Protein AF-A0A317WHW0-F1 (afdb_monomer_lite)

Foldseek 3Di:
DDDDADPFQKFKKFWPWKDFPPDDTDQQWRWIWIDFPFWIWIFTQGNPPRATPKTFTAGWDADPVANQKIWGAGPDIQVFPRVDIFIWGWDADPVRWIKTWDWDFPVVDPPRDITIMIIIMDTDHQDAAVPGPWFKWFKKWFDDDDDDEFDKDWDWIKIWIDTHQKIKIKIWTWIWGHYHVHPDIDTPDIDHMWMWIWGQDPVGIDTPGTHDDDDDADPVQDDDDPDDAQDWDAGPNTIIGTPGIDTRPDPDDDVVVVVVVVVVVVVVPPPDDDDDDDDDDDDDDDDDDDDDDDDDDDDDDDDDDDDDDDDDDDDDDDDDD

Sequence (321 aa):
MASENHPSQCRLSTRISLRWVPEPAFENTDTIVMSVAGWYVDLRVDKESGGIDWAIAGRRVVDDKDSSRVAFTHELDCRNSFDAVDCGTFSSLPNGDDLEEGEMPRADLPGCPVAQYEEVWRELKFRDGPEGHKGVSWVLESKEQPLDEGEEVEVERTFIGRIWGTYLALRQLQVHSRPKGSATTIVKEGKDVSARREEWNASGWRVKHSLGADALPSMNDIEDGSWKLGQTVTVAEKEYTVRAFESLRYVTSSIYRLFYMLTARCSERSGIWPCQRSCPQWPGWPPSWGAPRSKGGRSSGQPTRASRGSRWGLRSGNLPA

InterPro domains:
  IPR031818 Protein Hri1 [PF16815] (12-242)
  IPR038744 Hri1, N-terminal [cd11692] (12-124)
  IPR043047 Hri1, N-terminal domain superfamily [G3DSA:2.40.128.320] (9-133)

Radius of gyration: 28.45 Å; chains: 1; bounding box: 66×71×84 Å

Structure (mmCIF, N/CA/C/O backbone):
data_AF-A0A317WHW0-F1
#
_entry.id   AF-A0A317WHW0-F1
#
loop_
_atom_site.group_PDB
_atom_site.id
_atom_site.type_symbol
_atom_site.label_atom_id
_atom_site.label_alt_id
_atom_site.label_comp_id
_atom_site.label_asym_id
_atom_site.label_entity_id
_atom_site.label_seq_id
_atom_site.pdbx_PDB_ins_code
_atom_site.Cartn_x
_atom_site.Cartn_y
_atom_site.Cartn_z
_atom_site.occupancy
_atom_site.B_iso_or_equiv
_atom_site.auth_seq_id
_atom_site.auth_comp_id
_atom_site.auth_asym_id
_atom_site.auth_atom_id
_atom_site.pdbx_PDB_model_num
ATOM 1 N N . MET A 1 1 ? 3.568 -5.408 -31.813 1.00 32.31 1 MET A N 1
ATOM 2 C CA . MET A 1 1 ? 3.572 -4.101 -31.127 1.00 32.31 1 MET A CA 1
ATOM 3 C C . MET A 1 1 ? 2.746 -4.262 -29.871 1.00 32.31 1 MET A C 1
ATOM 5 O O . MET A 1 1 ? 1.633 -4.763 -29.970 1.00 32.31 1 MET A O 1
ATOM 9 N N . ALA A 1 2 ? 3.338 -4.023 -28.705 1.00 36.38 2 ALA A N 1
ATOM 10 C CA . ALA A 1 2 ? 2.709 -4.334 -27.429 1.00 36.38 2 ALA A CA 1
ATOM 11 C C . ALA A 1 2 ? 1.762 -3.188 -27.041 1.00 36.38 2 ALA A C 1
ATOM 13 O O . ALA A 1 2 ? 2.193 -2.044 -27.039 1.00 36.38 2 ALA A O 1
ATOM 14 N N . SER A 1 3 ? 0.494 -3.480 -26.742 1.00 48.59 3 SER A N 1
ATOM 15 C CA . SER A 1 3 ? -0.474 -2.460 -26.321 1.00 48.59 3 SER A CA 1
ATOM 16 C C . SER A 1 3 ? -0.108 -1.907 -24.940 1.00 48.59 3 SER A C 1
ATOM 18 O O . SER A 1 3 ? 0.190 -2.683 -24.025 1.00 48.59 3 SER A O 1
ATOM 20 N N . GLU A 1 4 ? -0.074 -0.584 -24.820 1.00 67.81 4 GLU A N 1
ATOM 21 C CA . GLU A 1 4 ? 0.072 0.164 -23.565 1.00 67.81 4 GLU A CA 1
ATOM 22 C C . GLU A 1 4 ? -1.198 0.043 -22.704 1.00 67.81 4 GLU A C 1
ATOM 24 O O . GLU A 1 4 ? -2.246 -0.389 -23.198 1.00 67.81 4 GLU A O 1
ATOM 29 N N . ASN A 1 5 ? -1.105 0.394 -21.416 1.00 72.19 5 ASN A N 1
ATOM 30 C CA . ASN A 1 5 ? -2.282 0.500 -20.552 1.00 72.19 5 ASN A CA 1
ATOM 31 C C . ASN A 1 5 ? -3.241 1.570 -21.117 1.00 72.19 5 ASN A C 1
ATOM 33 O O . ASN A 1 5 ? -2.817 2.561 -21.712 1.00 72.19 5 ASN A O 1
ATOM 37 N N . HIS A 1 6 ? -4.552 1.374 -20.955 1.00 65.50 6 HIS A N 1
ATOM 38 C CA . HIS A 1 6 ? -5.529 2.402 -21.329 1.00 65.50 6 HIS A CA 1
ATOM 39 C C . HIS A 1 6 ? -5.348 3.662 -20.463 1.00 65.50 6 HIS A C 1
ATOM 41 O O . HIS A 1 6 ? -4.974 3.519 -19.299 1.00 65.50 6 HIS A O 1
ATOM 47 N N . PRO A 1 7 ? -5.667 4.875 -20.969 1.00 74.25 7 PRO A N 1
ATOM 48 C CA . PRO A 1 7 ? -5.714 6.074 -20.134 1.00 74.25 7 PRO A CA 1
ATOM 49 C C . PRO A 1 7 ? -6.585 5.822 -18.900 1.00 74.25 7 PRO A C 1
ATOM 51 O O . PRO A 1 7 ? -7.772 5.519 -19.029 1.00 74.25 7 PRO A O 1
ATOM 54 N N . SER A 1 8 ? -5.972 5.893 -17.723 1.00 82.50 8 SER A N 1
ATOM 55 C CA . SER A 1 8 ? -6.541 5.413 -16.466 1.00 82.50 8 SER A CA 1
ATOM 56 C C . SER A 1 8 ? -5.998 6.240 -15.302 1.00 82.50 8 SER A C 1
ATOM 58 O O . SER A 1 8 ? -4.879 6.751 -15.356 1.00 82.50 8 SER A O 1
ATOM 60 N N . GLN A 1 9 ? -6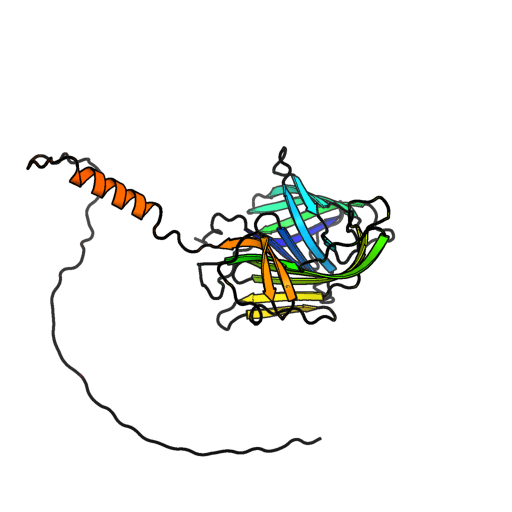.792 6.378 -14.242 1.00 89.00 9 GLN A N 1
ATOM 61 C CA . GLN A 1 9 ? -6.348 6.887 -12.941 1.00 89.00 9 GLN A CA 1
ATOM 62 C C . GLN A 1 9 ? -5.733 5.777 -12.076 1.00 89.00 9 GLN A C 1
ATOM 64 O O . GLN A 1 9 ? -5.441 5.998 -10.896 1.00 89.00 9 GLN A O 1
ATOM 69 N N . CYS A 1 10 ? -5.581 4.579 -12.642 1.00 94.31 10 CYS A N 1
ATOM 70 C CA . CYS A 1 10 ? -4.938 3.444 -12.014 1.00 94.31 10 CYS A CA 1
ATOM 71 C C . CYS A 1 10 ? -3.452 3.409 -12.371 1.00 94.31 10 CYS A C 1
ATOM 73 O O . CYS A 1 10 ? -3.068 3.678 -13.507 1.00 94.31 10 CYS A O 1
ATOM 75 N N . ARG A 1 11 ? -2.622 3.005 -11.413 1.00 94.62 11 ARG A N 1
ATOM 76 C CA . ARG A 1 11 ? -1.221 2.639 -11.633 1.00 94.62 11 ARG A CA 1
ATOM 77 C C . ARG A 1 11 ? -0.946 1.329 -10.922 1.00 94.62 11 ARG A C 1
ATOM 79 O O . ARG A 1 11 ? -1.396 1.139 -9.795 1.00 94.62 11 ARG A O 1
ATOM 86 N N . LEU A 1 12 ? -0.224 0.434 -11.578 1.00 97.12 12 LEU A N 1
ATOM 87 C CA . LEU A 1 12 ? 0.246 -0.812 -10.992 1.00 97.12 12 LEU A CA 1
ATOM 88 C C . LEU A 1 12 ? 1.742 -0.876 -11.240 1.00 97.12 12 LEU A C 1
ATOM 90 O O . LEU A 1 12 ? 2.139 -0.874 -12.397 1.00 97.12 12 LEU A O 1
ATOM 94 N N . SER A 1 13 ? 2.555 -0.940 -10.195 1.00 97.69 13 SER A N 1
ATOM 95 C CA . SER A 1 13 ? 4.008 -0.850 -10.329 1.00 97.69 13 SER A CA 1
ATOM 96 C C . SER A 1 13 ? 4.718 -1.923 -9.517 1.00 97.69 13 SER A C 1
ATOM 98 O O . SER A 1 13 ? 4.203 -2.413 -8.512 1.00 97.69 13 SER A O 1
ATOM 100 N N . THR A 1 14 ? 5.916 -2.285 -9.966 1.00 98.56 14 THR A N 1
ATOM 101 C CA . THR A 1 14 ? 6.895 -3.063 -9.196 1.00 98.56 14 THR A CA 1
ATOM 102 C C . THR A 1 14 ? 8.151 -2.233 -9.031 1.00 98.56 14 THR A C 1
ATOM 104 O O . THR A 1 14 ? 8.544 -1.514 -9.955 1.00 98.56 14 THR A O 1
ATOM 107 N N . ARG A 1 15 ? 8.813 -2.373 -7.887 1.00 98.50 15 ARG A N 1
ATOM 108 C CA . ARG A 1 15 ? 10.148 -1.814 -7.707 1.00 98.50 15 ARG A CA 1
ATOM 109 C C . ARG A 1 15 ? 11.165 -2.681 -8.453 1.00 98.50 15 ARG A C 1
ATOM 111 O O . ARG A 1 15 ? 11.058 -3.911 -8.466 1.00 98.50 15 ARG A O 1
ATOM 118 N N . ILE A 1 16 ? 12.065 -2.025 -9.173 1.00 98.56 16 ILE A N 1
ATOM 119 C CA . ILE A 1 16 ? 13.177 -2.620 -9.921 1.00 98.56 16 ILE A CA 1
ATOM 120 C C . ILE A 1 16 ? 14.449 -2.578 -9.087 1.00 98.56 16 ILE A C 1
ATOM 122 O O . ILE A 1 16 ? 15.230 -3.529 -9.135 1.00 98.56 16 ILE A O 1
ATOM 126 N N . SER A 1 17 ? 14.653 -1.490 -8.347 1.00 98.31 17 SER A N 1
ATOM 127 C CA . SER A 1 17 ? 15.739 -1.360 -7.385 1.00 98.31 17 SER A CA 1
ATOM 128 C C . SER A 1 17 ? 15.456 -0.283 -6.350 1.00 98.31 17 SER A C 1
ATOM 130 O O . SER A 1 17 ? 14.823 0.718 -6.670 1.00 98.31 17 SER A O 1
ATOM 132 N N . LEU A 1 18 ? 16.015 -0.468 -5.160 1.00 97.81 18 LEU A N 1
ATOM 133 C CA . LEU A 1 18 ? 16.238 0.545 -4.138 1.00 97.81 18 LEU A CA 1
ATOM 134 C C . LEU A 1 18 ? 17.743 0.774 -3.997 1.00 97.81 18 LEU A C 1
ATOM 136 O O . LEU A 1 18 ? 18.547 -0.158 -4.083 1.00 97.81 18 LEU A O 1
ATOM 140 N N . ARG A 1 19 ? 18.125 2.014 -3.734 1.00 97.69 19 ARG A N 1
ATOM 141 C CA . ARG A 1 19 ? 19.488 2.395 -3.401 1.00 97.69 19 ARG A CA 1
ATOM 142 C C . ARG A 1 19 ? 19.473 3.387 -2.252 1.00 97.69 19 ARG A C 1
ATOM 144 O O . ARG A 1 19 ? 18.824 4.419 -2.351 1.00 97.69 19 ARG A O 1
ATOM 151 N N . TRP A 1 20 ? 20.255 3.118 -1.214 1.00 96.94 20 TRP A N 1
ATOM 152 C CA . TRP A 1 20 ? 20.607 4.118 -0.208 1.00 96.94 20 TRP A CA 1
ATOM 153 C C . TRP A 1 20 ? 21.876 4.834 -0.660 1.00 96.94 20 TRP A C 1
ATOM 155 O O . TRP A 1 20 ? 22.922 4.203 -0.777 1.00 96.94 20 TRP A O 1
ATOM 165 N N . VAL A 1 21 ? 21.823 6.128 -0.965 1.00 95.38 21 VAL A N 1
ATOM 166 C CA . VAL A 1 21 ? 22.980 6.829 -1.549 1.00 95.38 21 VAL A CA 1
ATOM 167 C C . VAL A 1 21 ? 24.120 6.923 -0.516 1.00 95.38 21 VAL A C 1
ATOM 169 O O . VAL A 1 21 ? 23.868 7.333 0.618 1.00 95.38 21 VAL A O 1
ATOM 172 N N . PRO A 1 22 ? 25.384 6.578 -0.863 1.00 95.75 22 PRO A N 1
ATOM 173 C CA . PRO A 1 22 ? 25.919 6.230 -2.189 1.00 95.75 22 PRO A CA 1
ATOM 174 C C . PRO A 1 22 ? 26.055 4.722 -2.483 1.00 95.75 22 PRO A C 1
ATOM 176 O O . PRO A 1 22 ? 26.681 4.365 -3.487 1.00 95.75 22 PRO A O 1
ATOM 179 N N . GLU A 1 23 ? 25.522 3.846 -1.632 1.00 96.56 23 GLU A N 1
ATOM 180 C CA . GLU A 1 23 ? 25.651 2.383 -1.718 1.00 96.56 23 GLU A CA 1
ATOM 181 C C . GLU A 1 23 ? 25.141 1.822 -3.059 1.00 96.56 23 GLU A C 1
ATOM 183 O O . GLU A 1 23 ? 24.405 2.501 -3.773 1.00 96.56 23 GLU A O 1
ATOM 188 N N . PRO A 1 24 ? 25.542 0.605 -3.470 1.00 97.88 24 PRO A N 1
ATOM 189 C CA . PRO A 1 24 ? 25.006 -0.020 -4.677 1.00 97.88 24 PRO A CA 1
ATOM 190 C C . PRO A 1 24 ? 23.493 -0.262 -4.597 1.00 97.88 24 PRO A C 1
ATOM 192 O O . PRO A 1 24 ? 22.960 -0.581 -3.538 1.00 97.88 24 PRO A O 1
ATOM 195 N N . ALA A 1 25 ? 22.812 -0.162 -5.739 1.00 98.00 25 ALA A N 1
ATOM 196 C CA . ALA A 1 25 ? 21.392 -0.485 -5.837 1.00 98.00 25 ALA A CA 1
ATOM 197 C C . ALA A 1 25 ? 21.149 -1.998 -5.688 1.00 98.00 25 ALA A C 1
ATOM 199 O O . ALA A 1 25 ? 21.944 -2.816 -6.163 1.00 98.00 25 ALA A O 1
ATOM 200 N N . PHE A 1 26 ? 20.032 -2.372 -5.071 1.00 97.94 26 PHE A N 1
ATOM 201 C CA . PHE A 1 26 ? 19.619 -3.757 -4.845 1.00 97.94 26 PHE A CA 1
ATOM 202 C C . PHE A 1 26 ? 18.094 -3.905 -4.951 1.00 97.94 26 PHE A C 1
ATOM 204 O O . PHE A 1 26 ? 17.363 -2.922 -4.948 1.00 97.94 26 PHE A O 1
ATOM 211 N N . GLU A 1 27 ? 17.593 -5.139 -5.059 1.00 98.06 27 GLU A N 1
ATOM 212 C CA . GLU A 1 27 ? 16.149 -5.417 -5.018 1.00 98.06 27 GLU A CA 1
ATOM 213 C C . GLU A 1 27 ? 15.863 -6.758 -4.342 1.00 98.06 27 GLU A C 1
ATOM 215 O O . GLU A 1 27 ? 15.744 -7.809 -4.989 1.00 98.06 27 GLU A O 1
ATOM 220 N N . ASN A 1 28 ? 15.747 -6.723 -3.020 1.00 97.75 28 ASN A N 1
ATOM 221 C CA . ASN A 1 28 ? 15.480 -7.895 -2.194 1.00 97.75 28 ASN A CA 1
ATOM 222 C C . ASN A 1 28 ? 13.986 -8.229 -2.079 1.00 97.75 28 ASN A C 1
ATOM 224 O O . ASN A 1 28 ? 13.663 -9.244 -1.479 1.00 97.75 28 ASN A O 1
ATOM 228 N N . THR A 1 29 ? 13.073 -7.458 -2.679 1.00 98.62 29 THR A N 1
ATOM 229 C CA . THR A 1 29 ? 11.625 -7.638 -2.474 1.00 98.62 29 THR A CA 1
ATOM 230 C C . THR A 1 29 ? 10.859 -8.010 -3.749 1.00 98.62 29 THR A C 1
ATOM 232 O O . THR A 1 29 ? 11.227 -7.631 -4.864 1.00 98.62 29 THR A O 1
ATOM 235 N N . ASP A 1 30 ? 9.775 -8.778 -3.609 1.00 98.50 30 ASP A N 1
ATOM 236 C CA . ASP A 1 30 ? 8.671 -8.859 -4.578 1.00 98.50 30 ASP A CA 1
ATOM 237 C C . ASP A 1 30 ? 7.656 -7.767 -4.232 1.00 98.50 30 ASP A C 1
ATOM 239 O O . ASP A 1 30 ? 6.638 -8.018 -3.584 1.00 98.50 30 ASP A O 1
ATOM 243 N N . THR A 1 31 ? 7.990 -6.540 -4.629 1.00 98.62 31 THR A N 1
ATOM 244 C CA . THR A 1 31 ? 7.160 -5.359 -4.392 1.00 98.62 31 THR A CA 1
ATOM 245 C C . THR A 1 31 ? 6.028 -5.260 -5.407 1.00 98.62 31 THR A C 1
ATOM 247 O O . THR A 1 31 ? 6.234 -5.402 -6.614 1.00 98.62 31 THR A O 1
ATOM 250 N N . ILE A 1 32 ? 4.826 -4.952 -4.925 1.00 98.50 32 ILE A N 1
ATOM 251 C CA . ILE A 1 32 ? 3.728 -4.486 -5.763 1.00 98.50 32 ILE A CA 1
ATOM 252 C C . ILE A 1 32 ? 3.034 -3.292 -5.122 1.00 98.50 32 ILE A C 1
ATOM 254 O O . ILE A 1 32 ? 2.611 -3.346 -3.971 1.00 98.50 32 ILE A O 1
ATOM 258 N N . VAL A 1 33 ? 2.868 -2.237 -5.912 1.00 98.00 33 VAL A N 1
ATOM 259 C CA . VAL A 1 33 ? 2.123 -1.043 -5.521 1.00 98.00 33 VAL A CA 1
ATOM 260 C C . VAL A 1 33 ? 0.977 -0.862 -6.490 1.00 98.00 33 VAL A C 1
ATOM 262 O O . VAL A 1 33 ? 1.173 -0.851 -7.706 1.00 98.00 33 VAL A O 1
ATOM 265 N N . MET A 1 34 ? -0.230 -0.719 -5.960 1.00 97.62 34 MET A N 1
ATOM 266 C CA . MET A 1 34 ? -1.397 -0.343 -6.744 1.00 97.62 34 MET A CA 1
ATOM 267 C C . MET A 1 34 ? -1.924 0.997 -6.274 1.00 97.62 34 MET A C 1
ATOM 269 O O . MET A 1 34 ? -2.064 1.222 -5.079 1.00 97.62 34 MET A O 1
ATOM 273 N N . SER A 1 35 ? -2.232 1.882 -7.213 1.00 96.81 35 SER A N 1
ATOM 274 C CA . SER A 1 35 ? -2.911 3.145 -6.952 1.00 96.81 35 SER A CA 1
ATOM 275 C C . SER A 1 35 ? -4.172 3.242 -7.796 1.00 96.81 35 SER A C 1
ATOM 277 O O . SER A 1 35 ? -4.130 2.929 -8.982 1.00 96.81 35 SER A O 1
ATOM 279 N N . VAL A 1 36 ? -5.275 3.706 -7.215 1.00 96.75 36 VAL A N 1
ATOM 280 C CA . VAL A 1 36 ? -6.536 3.987 -7.915 1.00 96.75 36 VAL A CA 1
ATOM 281 C C . VAL A 1 36 ? -7.057 5.329 -7.419 1.00 96.75 36 VAL A C 1
ATOM 283 O O . VAL A 1 3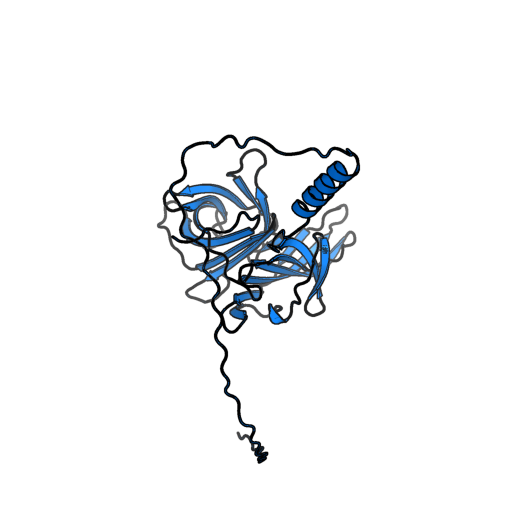6 ? -7.315 5.485 -6.228 1.00 96.75 36 VAL A O 1
ATOM 286 N N . ALA A 1 37 ? -7.202 6.305 -8.319 1.00 93.69 37 ALA A N 1
ATOM 287 C CA . ALA A 1 37 ? -7.835 7.602 -8.043 1.00 93.69 37 ALA A CA 1
ATOM 288 C C . ALA A 1 37 ? -7.390 8.275 -6.717 1.00 93.69 37 ALA A C 1
ATOM 290 O O . ALA A 1 37 ? -8.215 8.756 -5.942 1.00 93.69 37 ALA A O 1
ATOM 291 N N . GLY A 1 38 ? -6.077 8.303 -6.454 1.00 94.44 38 GLY A N 1
ATOM 292 C CA . GLY A 1 38 ? -5.491 8.972 -5.282 1.00 94.44 38 GLY A CA 1
ATOM 293 C C . GLY A 1 38 ? -5.409 8.129 -4.005 1.00 94.44 38 GLY A C 1
ATOM 294 O O . GLY A 1 38 ? -4.984 8.649 -2.979 1.00 94.44 38 GLY A O 1
ATOM 295 N N . TRP A 1 39 ? -5.767 6.847 -4.053 1.00 97.94 39 TRP A N 1
ATOM 296 C CA . TRP A 1 39 ? -5.527 5.874 -2.981 1.00 97.94 39 TRP A CA 1
ATOM 297 C C . TRP A 1 39 ? -4.523 4.829 -3.431 1.00 97.94 39 TRP A C 1
ATOM 299 O O . TRP A 1 39 ? -4.499 4.507 -4.619 1.00 97.94 39 TRP A O 1
ATOM 309 N N . TYR A 1 40 ? -3.727 4.290 -2.512 1.00 98.12 40 TYR A N 1
ATOM 310 C CA . TYR A 1 40 ? -2.746 3.258 -2.817 1.00 98.12 40 TYR A CA 1
ATOM 311 C C . TYR A 1 40 ? -2.690 2.147 -1.766 1.00 98.12 40 TYR A C 1
ATOM 313 O O . TYR A 1 40 ? -3.082 2.331 -0.613 1.00 98.12 40 TYR A O 1
ATOM 321 N N . VAL A 1 41 ? -2.198 0.990 -2.205 1.00 98.62 41 VAL A N 1
ATOM 322 C CA . VAL A 1 41 ? -1.859 -0.168 -1.375 1.00 98.62 41 VAL A CA 1
ATOM 323 C C . VAL A 1 41 ? -0.506 -0.698 -1.868 1.00 98.62 41 VAL A C 1
ATOM 325 O O . VAL A 1 41 ? -0.376 -1.041 -3.047 1.00 98.62 41 VAL A O 1
ATOM 328 N N . ASP A 1 42 ? 0.491 -0.721 -0.987 1.00 98.44 42 ASP A N 1
ATOM 329 C CA . ASP A 1 42 ? 1.879 -1.144 -1.216 1.00 98.44 42 ASP A CA 1
ATOM 330 C C . ASP A 1 42 ? 2.179 -2.382 -0.359 1.00 98.44 42 ASP A C 1
ATOM 332 O O . ASP A 1 42 ? 2.011 -2.367 0.862 1.00 98.44 42 ASP A O 1
ATOM 336 N N . LEU A 1 43 ? 2.607 -3.467 -1.006 1.00 98.81 43 LEU A N 1
ATOM 337 C CA . LEU A 1 43 ? 3.139 -4.646 -0.334 1.00 98.81 43 LEU A CA 1
ATOM 338 C C . LEU A 1 43 ? 4.518 -4.988 -0.890 1.00 98.81 43 LEU A C 1
ATOM 340 O O . LEU A 1 43 ? 4.664 -5.297 -2.077 1.00 98.81 43 LEU A O 1
ATOM 344 N N . ARG A 1 44 ? 5.489 -5.077 0.015 1.00 98.50 44 ARG A N 1
ATOM 345 C CA . ARG A 1 44 ? 6.861 -5.506 -0.237 1.00 98.50 44 ARG A CA 1
ATOM 346 C C . ARG A 1 44 ? 7.125 -6.782 0.549 1.00 98.50 44 ARG A C 1
ATOM 348 O O . ARG A 1 44 ? 7.173 -6.775 1.778 1.00 98.50 44 ARG A O 1
ATOM 355 N N . VAL A 1 45 ? 7.253 -7.898 -0.166 1.00 98.62 45 VAL A N 1
ATOM 356 C CA . VAL A 1 45 ? 7.582 -9.202 0.429 1.00 98.62 45 VAL A CA 1
ATOM 357 C C . VAL A 1 45 ? 9.063 -9.466 0.225 1.00 98.62 45 VAL A C 1
ATOM 359 O O . VAL A 1 45 ? 9.523 -9.463 -0.917 1.00 98.62 45 VAL A O 1
ATOM 362 N N . ASP A 1 46 ? 9.808 -9.697 1.298 1.00 98.19 46 ASP A N 1
ATOM 363 C CA . ASP A 1 46 ? 11.222 -10.050 1.214 1.00 98.19 46 ASP A CA 1
ATOM 364 C C . ASP A 1 46 ? 11.393 -11.406 0.506 1.00 98.19 46 ASP A C 1
ATOM 366 O O . ASP A 1 46 ? 10.728 -12.393 0.827 1.00 98.19 46 ASP A O 1
ATOM 370 N N . LYS A 1 47 ? 12.264 -11.456 -0.505 1.00 98.00 47 LYS A N 1
ATOM 371 C CA . LYS A 1 47 ? 12.431 -12.628 -1.380 1.00 98.00 47 LYS A CA 1
ATOM 372 C C . LYS A 1 47 ? 13.125 -13.795 -0.690 1.00 98.00 47 LYS A C 1
ATOM 374 O O . LYS A 1 47 ? 12.961 -14.924 -1.147 1.00 98.00 47 LYS A O 1
ATOM 379 N N . GLU A 1 48 ? 13.930 -13.530 0.334 1.00 97.50 48 GLU A N 1
ATOM 380 C CA . GLU A 1 48 ? 14.703 -14.560 1.025 1.00 97.50 48 GLU A CA 1
ATOM 381 C C . GLU A 1 48 ? 13.875 -15.218 2.131 1.00 97.50 48 GLU A C 1
ATOM 383 O O . GLU A 1 48 ? 13.724 -16.439 2.155 1.00 97.50 48 GLU A O 1
ATOM 388 N N . SER A 1 49 ? 13.296 -14.410 3.015 1.00 97.44 49 SER A N 1
ATOM 389 C CA . SER A 1 49 ? 12.490 -14.874 4.145 1.00 97.44 49 SER A CA 1
ATOM 390 C C . SER A 1 49 ? 11.043 -15.203 3.771 1.00 97.44 49 SER A C 1
ATOM 392 O O . SER A 1 49 ? 10.396 -15.991 4.460 1.00 97.44 49 SER A O 1
ATOM 394 N N . GLY A 1 50 ? 10.510 -14.592 2.706 1.00 97.38 50 GLY A N 1
ATOM 395 C CA . GLY A 1 50 ? 9.085 -14.639 2.369 1.00 97.38 50 GLY A CA 1
ATOM 396 C C . GLY A 1 50 ? 8.194 -13.823 3.315 1.00 97.38 50 GLY A C 1
ATOM 397 O O . GLY A 1 50 ? 6.971 -13.911 3.214 1.00 97.38 50 GLY A O 1
ATOM 398 N N . GLY A 1 51 ? 8.782 -13.061 4.244 1.00 97.94 51 GLY A N 1
ATOM 399 C CA . GLY A 1 51 ? 8.073 -12.199 5.187 1.00 97.94 51 GLY A CA 1
ATOM 400 C C . GLY A 1 51 ? 7.710 -10.833 4.602 1.00 97.94 51 GLY A C 1
ATOM 401 O O . GLY A 1 51 ? 8.145 -10.459 3.513 1.00 97.94 51 GLY A O 1
ATOM 402 N N . ILE A 1 52 ? 6.904 -10.068 5.340 1.00 98.31 52 ILE A N 1
ATOM 403 C CA . ILE A 1 52 ? 6.608 -8.671 4.999 1.00 98.31 52 ILE A CA 1
ATOM 404 C C . ILE A 1 52 ? 7.842 -7.823 5.338 1.00 98.31 52 ILE A C 1
ATOM 406 O O . ILE A 1 52 ? 8.215 -7.734 6.504 1.00 98.31 52 ILE A O 1
ATOM 410 N N . ASP A 1 53 ? 8.449 -7.199 4.327 1.00 97.12 53 ASP A N 1
ATOM 411 C CA . ASP A 1 53 ? 9.499 -6.179 4.495 1.00 97.12 53 ASP A CA 1
ATOM 412 C C . ASP A 1 53 ? 8.879 -4.807 4.793 1.00 97.12 53 ASP A C 1
ATOM 414 O O . ASP A 1 53 ? 9.315 -4.066 5.682 1.00 97.12 53 ASP A O 1
ATOM 418 N N . TRP A 1 54 ? 7.824 -4.481 4.042 1.00 97.12 54 TRP A N 1
ATOM 419 C CA . TRP A 1 54 ? 7.014 -3.294 4.257 1.00 97.12 54 TRP A CA 1
ATOM 420 C C . TRP A 1 54 ? 5.607 -3.492 3.698 1.00 97.12 54 TRP A C 1
ATOM 422 O O . TRP A 1 54 ? 5.425 -4.058 2.620 1.00 97.12 54 TRP A O 1
ATOM 432 N N . ALA A 1 55 ? 4.603 -3.024 4.427 1.00 98.19 55 ALA A N 1
ATOM 433 C CA . ALA A 1 55 ? 3.226 -2.970 3.973 1.00 98.19 55 ALA A CA 1
ATOM 434 C C . ALA A 1 55 ? 2.632 -1.626 4.388 1.00 98.19 55 ALA A C 1
ATOM 436 O O . ALA A 1 55 ? 2.617 -1.308 5.581 1.00 98.19 55 ALA A O 1
ATOM 437 N N . ILE A 1 56 ? 2.159 -0.865 3.402 1.00 97.44 56 ILE A N 1
ATOM 438 C CA . ILE A 1 56 ? 1.639 0.489 3.592 1.00 97.44 56 ILE A CA 1
ATOM 439 C C . ILE A 1 56 ? 0.367 0.661 2.770 1.00 97.44 56 ILE A C 1
ATOM 441 O O . ILE A 1 56 ? 0.250 0.146 1.656 1.00 97.44 56 ILE A O 1
ATOM 445 N N . ALA A 1 57 ? -0.602 1.398 3.291 1.00 98.25 57 ALA A N 1
ATOM 446 C CA . ALA A 1 57 ? -1.739 1.846 2.504 1.00 98.25 57 ALA A CA 1
ATOM 447 C C . ALA A 1 57 ? -2.202 3.222 2.953 1.00 98.25 57 ALA A C 1
ATOM 449 O O . ALA A 1 57 ? -2.112 3.574 4.130 1.00 98.25 57 ALA A O 1
ATOM 450 N N . GLY A 1 58 ? -2.743 3.974 2.001 1.00 97.25 58 GLY A N 1
ATOM 451 C CA . GLY A 1 58 ? -3.148 5.338 2.265 1.00 97.25 58 GLY A CA 1
ATOM 452 C C . GLY A 1 58 ? -3.498 6.132 1.024 1.00 97.25 58 GLY A C 1
ATOM 453 O O . GLY A 1 58 ? -3.958 5.593 0.010 1.00 97.25 58 GLY A O 1
ATOM 454 N N . ARG A 1 59 ? -3.279 7.443 1.096 1.00 96.56 59 ARG A N 1
ATOM 455 C CA . ARG A 1 59 ? -3.537 8.382 0.006 1.00 96.56 59 ARG A CA 1
ATOM 456 C C . ARG A 1 59 ? -2.253 8.750 -0.713 1.00 96.56 59 ARG A C 1
ATOM 458 O O . ARG A 1 59 ? -1.235 9.055 -0.105 1.00 96.56 59 ARG A O 1
ATOM 465 N N . ARG A 1 60 ? -2.351 8.787 -2.037 1.00 94.88 60 ARG A N 1
ATOM 466 C CA . ARG A 1 60 ? -1.341 9.309 -2.952 1.00 94.88 60 ARG A CA 1
ATOM 467 C C . ARG A 1 60 ? -1.749 10.719 -3.362 1.00 94.88 60 ARG A C 1
ATOM 469 O O . ARG A 1 60 ? -2.711 10.891 -4.115 1.00 94.88 60 ARG A O 1
ATOM 476 N N . VAL A 1 61 ? -1.017 11.719 -2.890 1.00 93.81 61 VAL A N 1
ATOM 477 C CA . VAL A 1 61 ? -1.287 13.140 -3.122 1.00 93.81 61 VAL A CA 1
ATOM 478 C C . VAL A 1 61 ? -0.206 13.707 -4.034 1.00 93.81 61 VAL A C 1
ATOM 480 O O . VAL A 1 61 ? 0.969 13.690 -3.698 1.00 93.81 61 VAL A O 1
ATOM 483 N N . VAL A 1 62 ? -0.597 14.196 -5.207 1.00 92.38 62 VAL A N 1
ATOM 484 C CA . VAL A 1 62 ? 0.319 14.901 -6.116 1.00 92.38 62 VAL A CA 1
ATOM 485 C C . VAL A 1 62 ? 0.341 16.373 -5.716 1.00 92.38 62 VAL A C 1
ATOM 487 O O . VAL A 1 62 ? -0.721 16.933 -5.450 1.00 92.38 62 VAL A O 1
ATOM 490 N N . ASP A 1 63 ? 1.522 16.988 -5.651 1.00 90.56 63 ASP A N 1
ATOM 491 C CA . ASP A 1 63 ? 1.649 18.416 -5.352 1.00 90.56 63 ASP A CA 1
ATOM 492 C C . ASP A 1 63 ? 1.028 19.249 -6.491 1.00 90.56 63 ASP A C 1
ATOM 494 O O . ASP A 1 63 ? 1.372 19.100 -7.666 1.00 90.56 63 ASP A O 1
ATOM 498 N N . ASP A 1 64 ? 0.100 20.142 -6.139 1.00 90.38 64 ASP A N 1
ATOM 499 C CA . ASP A 1 64 ? -0.623 20.990 -7.096 1.00 90.38 64 ASP A CA 1
ATOM 500 C C . A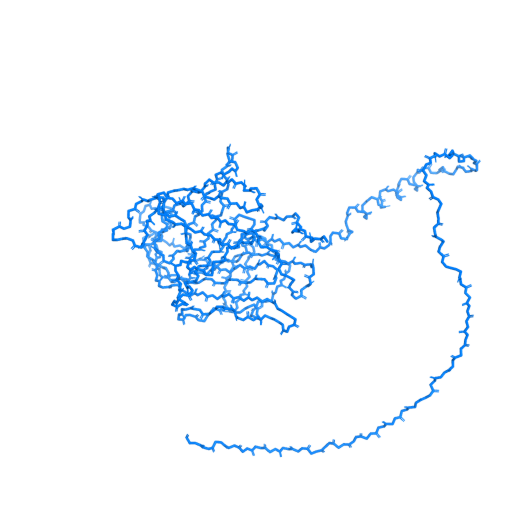SP A 1 64 ? 0.297 21.964 -7.854 1.00 90.38 64 ASP A C 1
ATOM 502 O O . ASP A 1 64 ? -0.064 22.467 -8.921 1.00 90.38 64 ASP A O 1
ATOM 506 N N . LYS A 1 65 ? 1.469 22.280 -7.291 1.00 93.00 65 LYS A N 1
ATOM 507 C CA . LYS A 1 65 ? 2.461 23.191 -7.879 1.00 93.00 65 LYS A CA 1
ATOM 508 C C . LYS A 1 65 ? 3.547 22.458 -8.655 1.00 93.00 65 LYS A C 1
ATOM 510 O O . LYS A 1 65 ? 4.187 23.080 -9.502 1.00 93.00 65 LYS A O 1
ATOM 515 N N . ASP A 1 66 ? 3.762 21.180 -8.366 1.00 92.06 66 ASP A N 1
ATOM 516 C CA . ASP A 1 66 ? 4.820 20.376 -8.960 1.00 92.06 66 ASP A CA 1
ATOM 517 C C . ASP A 1 66 ? 4.370 18.921 -9.108 1.00 92.06 66 ASP A C 1
ATOM 519 O O . ASP A 1 66 ? 4.472 18.115 -8.188 1.00 92.06 66 ASP A O 1
ATOM 523 N N . SER A 1 67 ? 3.920 18.556 -10.308 1.00 91.81 67 SER A N 1
ATOM 524 C CA . SER A 1 67 ? 3.416 17.209 -10.579 1.00 91.81 67 SER A CA 1
ATOM 525 C C . SER A 1 67 ? 4.456 16.093 -10.437 1.00 91.81 67 SER A C 1
ATOM 527 O O . SER A 1 67 ? 4.075 14.923 -10.483 1.00 91.81 67 SER A O 1
ATOM 529 N N . SER A 1 68 ? 5.749 16.428 -10.325 1.00 92.94 68 SER A N 1
ATOM 530 C CA . SER A 1 68 ? 6.801 15.449 -10.039 1.00 92.94 68 SER A CA 1
ATOM 531 C C . SER A 1 68 ? 6.854 15.074 -8.559 1.00 92.94 68 SER A C 1
ATOM 533 O O . SER A 1 68 ? 7.294 13.976 -8.228 1.00 92.94 68 SER A O 1
ATOM 535 N N . ARG A 1 69 ? 6.363 15.935 -7.662 1.00 94.25 69 ARG A N 1
ATOM 536 C CA . ARG A 1 69 ? 6.379 15.692 -6.220 1.00 94.25 69 ARG A CA 1
ATOM 537 C C . ARG A 1 69 ? 5.104 14.984 -5.795 1.00 94.25 69 ARG A C 1
ATOM 539 O O . ARG A 1 69 ? 3.990 15.444 -6.055 1.00 94.25 69 ARG A O 1
ATOM 546 N N . VAL A 1 70 ? 5.273 13.851 -5.131 1.00 93.88 70 VAL A N 1
ATOM 547 C CA . VAL A 1 70 ? 4.173 13.004 -4.683 1.00 93.88 70 VAL A CA 1
ATOM 548 C C . VAL A 1 70 ? 4.378 12.691 -3.212 1.00 93.88 70 VAL A C 1
ATOM 550 O O . VAL A 1 70 ? 5.449 12.249 -2.811 1.00 93.88 70 VAL A O 1
ATOM 553 N N . ALA A 1 71 ? 3.342 12.940 -2.422 1.00 92.75 71 ALA A N 1
ATOM 554 C CA . ALA A 1 71 ? 3.273 12.612 -1.012 1.00 92.75 71 ALA A CA 1
ATOM 555 C C . ALA A 1 71 ? 2.389 11.379 -0.799 1.00 92.75 71 ALA A C 1
ATOM 557 O O . ALA A 1 71 ? 1.306 11.268 -1.389 1.00 92.75 71 ALA A O 1
ATOM 558 N N . PHE A 1 72 ? 2.825 10.484 0.075 1.00 93.81 72 PHE A N 1
ATOM 559 C CA . PHE A 1 72 ? 2.102 9.286 0.471 1.00 93.81 72 PHE A CA 1
ATOM 560 C C . PHE A 1 72 ? 1.776 9.372 1.959 1.00 93.81 72 PHE A C 1
ATOM 562 O O . PHE A 1 72 ? 2.654 9.605 2.783 1.00 93.81 72 PHE A O 1
ATOM 569 N N . THR A 1 73 ? 0.497 9.248 2.308 1.00 95.06 73 THR A N 1
ATOM 570 C CA . THR A 1 73 ? 0.061 9.179 3.710 1.00 95.06 73 THR A CA 1
ATOM 571 C C . THR A 1 73 ? 0.044 7.734 4.192 1.00 95.06 73 THR A C 1
ATOM 573 O O . THR A 1 73 ? -0.109 6.814 3.385 1.00 95.06 73 THR A O 1
ATOM 576 N N . HIS A 1 74 ? 0.246 7.543 5.495 1.00 95.19 74 HIS A N 1
ATOM 577 C CA . HIS A 1 74 ? 0.459 6.238 6.117 1.00 95.19 74 HIS A CA 1
ATOM 578 C C . HIS A 1 74 ? -0.725 5.898 7.031 1.00 95.19 74 HIS A C 1
ATOM 580 O O . HIS A 1 74 ? -0.599 5.845 8.249 1.00 95.19 74 HIS A O 1
ATOM 586 N N . GLU A 1 75 ? -1.915 5.698 6.463 1.00 95.88 75 GLU A N 1
ATOM 587 C CA . GLU A 1 75 ? -3.094 5.272 7.229 1.00 95.88 75 GLU A CA 1
ATOM 588 C C . GLU A 1 75 ? -2.949 3.838 7.780 1.00 95.88 75 GLU A C 1
ATOM 590 O O . GLU A 1 75 ? -3.498 3.504 8.831 1.00 95.88 75 GLU A O 1
ATOM 595 N N . LEU A 1 76 ? -2.204 2.981 7.082 1.00 97.31 76 LEU A N 1
ATOM 596 C CA . LEU A 1 76 ? -1.727 1.681 7.554 1.00 97.31 76 LEU A CA 1
ATOM 597 C C . LEU A 1 76 ? -0.236 1.592 7.247 1.00 97.31 76 LEU A C 1
ATOM 599 O O . LEU A 1 76 ? 0.149 1.849 6.112 1.00 97.31 76 LEU A O 1
ATOM 603 N N . ASP A 1 77 ? 0.575 1.200 8.229 1.00 97.00 77 ASP A N 1
ATOM 604 C CA . ASP A 1 77 ? 2.021 1.035 8.070 1.00 97.00 77 ASP A CA 1
ATOM 605 C C . ASP A 1 77 ? 2.553 0.002 9.075 1.00 97.00 77 ASP A C 1
ATOM 607 O O . ASP A 1 77 ? 2.447 0.175 10.296 1.00 97.00 77 ASP A O 1
ATOM 611 N N . CYS A 1 78 ? 3.152 -1.084 8.578 1.00 96.19 78 CYS A N 1
ATOM 612 C CA . CYS A 1 78 ? 3.728 -2.122 9.441 1.00 96.19 78 CYS A CA 1
ATOM 613 C C . CYS A 1 78 ? 4.937 -1.638 10.262 1.00 96.19 78 CYS A C 1
ATOM 615 O O . CYS A 1 78 ? 5.336 -2.307 11.213 1.00 96.19 78 CYS A O 1
ATOM 617 N N . ARG A 1 79 ? 5.519 -0.481 9.921 1.00 93.69 79 ARG A N 1
ATOM 618 C CA . ARG A 1 79 ? 6.630 0.152 10.646 1.00 93.69 79 ARG A CA 1
ATOM 619 C C . ARG A 1 79 ? 6.166 1.211 11.648 1.00 93.69 79 ARG A C 1
ATOM 621 O O . ARG A 1 79 ? 7.007 1.913 12.202 1.00 93.69 79 ARG A O 1
ATOM 628 N N . ASN A 1 80 ? 4.859 1.325 11.905 1.00 93.44 80 ASN A N 1
ATOM 629 C CA . ASN A 1 80 ? 4.290 2.259 12.886 1.00 93.44 80 ASN A CA 1
ATOM 630 C C . ASN A 1 80 ? 4.592 3.749 12.613 1.00 93.44 80 ASN A C 1
ATOM 632 O O . ASN A 1 80 ? 4.610 4.557 13.539 1.00 93.44 80 ASN A O 1
ATOM 636 N N . SER A 1 81 ? 4.817 4.136 11.353 1.00 91.00 81 SER A N 1
ATOM 637 C CA . SER A 1 81 ? 5.150 5.520 10.977 1.00 91.00 81 SER A CA 1
ATOM 638 C C . SER A 1 81 ? 3.919 6.311 10.505 1.00 91.00 81 SER A C 1
ATOM 640 O O . SER A 1 81 ? 3.946 6.952 9.464 1.00 91.00 81 SER A O 1
ATOM 642 N N . PHE A 1 82 ? 2.825 6.288 11.277 1.00 91.19 82 PHE A N 1
ATOM 643 C CA . PHE A 1 82 ? 1.531 6.890 10.891 1.00 91.19 82 PHE A CA 1
ATOM 644 C C . PHE A 1 82 ? 1.553 8.421 10.744 1.00 91.19 82 PHE A C 1
ATOM 646 O O . PHE A 1 82 ? 0.766 8.981 9.984 1.00 91.19 82 PHE A O 1
ATOM 653 N N . ASP A 1 83 ? 2.455 9.095 11.462 1.00 85.69 83 ASP A N 1
ATOM 654 C CA . ASP A 1 83 ? 2.655 10.549 11.371 1.00 85.69 83 ASP A CA 1
ATOM 655 C C . ASP A 1 83 ? 3.653 10.939 10.263 1.00 85.69 83 ASP A C 1
ATOM 657 O O . ASP A 1 83 ? 3.888 12.129 10.027 1.00 85.69 83 ASP A O 1
ATOM 661 N N . ALA A 1 84 ? 4.267 9.956 9.594 1.00 80.12 84 ALA A N 1
ATOM 662 C CA . ALA A 1 84 ? 5.154 10.205 8.470 1.00 80.12 84 ALA A CA 1
ATOM 663 C C . ALA A 1 84 ? 4.351 10.496 7.196 1.00 80.12 84 ALA A C 1
ATOM 665 O O . ALA A 1 84 ? 3.249 9.987 6.974 1.00 80.12 84 ALA A O 1
ATOM 666 N N . VAL A 1 85 ? 4.930 11.344 6.350 1.00 79.56 85 VAL A N 1
ATOM 667 C CA . VAL A 1 85 ? 4.465 11.566 4.984 1.00 79.56 85 VAL A CA 1
ATOM 668 C C . VAL A 1 85 ? 5.673 11.412 4.082 1.00 79.56 85 VAL A C 1
ATOM 670 O O . VAL A 1 85 ? 6.497 12.327 3.982 1.00 79.56 85 VAL A O 1
ATOM 673 N N . ASP A 1 86 ? 5.769 10.261 3.432 1.00 81.31 86 ASP A N 1
ATOM 674 C CA . ASP A 1 86 ? 6.842 9.997 2.487 1.00 81.31 86 ASP A CA 1
ATOM 675 C C . ASP A 1 86 ? 6.630 10.866 1.247 1.00 81.31 86 ASP A C 1
ATOM 677 O O . ASP A 1 86 ? 5.582 10.826 0.598 1.00 81.31 86 ASP A O 1
ATOM 681 N N . CYS A 1 87 ? 7.614 11.714 0.950 1.00 86.88 87 CYS A N 1
ATOM 682 C CA . CYS A 1 87 ? 7.593 12.601 -0.206 1.00 86.88 87 CYS A CA 1
ATOM 683 C C . CYS A 1 87 ? 8.702 12.198 -1.177 1.00 86.88 87 CYS A C 1
ATOM 685 O O . CYS A 1 87 ? 9.882 12.369 -0.870 1.00 86.88 87 CYS A O 1
ATOM 687 N N . GLY A 1 88 ? 8.307 11.717 -2.352 1.00 91.50 88 GLY A N 1
ATOM 688 C CA . GLY A 1 88 ? 9.202 11.383 -3.456 1.00 91.50 88 GLY A CA 1
ATOM 689 C C . GLY A 1 88 ? 9.100 12.393 -4.596 1.00 91.50 88 GLY A C 1
ATOM 690 O O . GLY A 1 88 ? 8.032 12.955 -4.866 1.00 91.50 88 GLY A O 1
ATOM 691 N N . THR A 1 89 ? 10.217 12.630 -5.278 1.00 96.56 89 THR A N 1
ATOM 692 C CA . THR A 1 89 ? 10.274 13.367 -6.546 1.00 96.56 89 THR A CA 1
ATOM 693 C C . THR A 1 89 ? 10.470 12.373 -7.681 1.00 96.56 89 THR A C 1
ATOM 695 O O . THR A 1 89 ? 11.438 11.622 -7.683 1.00 96.56 89 THR A O 1
ATOM 698 N N . PHE A 1 90 ? 9.549 12.370 -8.643 1.00 96.44 90 PHE A N 1
ATOM 699 C CA . PHE A 1 90 ? 9.506 11.410 -9.740 1.00 96.44 90 PHE A CA 1
ATOM 700 C C . PHE A 1 90 ? 10.026 12.013 -11.043 1.00 96.44 90 PHE A C 1
ATOM 702 O O . PHE A 1 90 ? 9.574 13.074 -11.480 1.00 96.44 90 PHE A O 1
ATOM 709 N N . SER A 1 91 ? 10.907 11.287 -11.723 1.00 96.94 91 SER A N 1
ATOM 710 C CA . SER A 1 91 ? 11.360 11.608 -13.074 1.00 96.94 91 SER A CA 1
ATOM 711 C C . SER A 1 91 ? 11.368 10.365 -13.960 1.00 96.94 91 SER A C 1
ATOM 713 O O . SER A 1 91 ? 11.738 9.279 -13.527 1.00 96.94 91 SER A O 1
ATOM 715 N N . SER A 1 92 ? 10.951 10.501 -15.218 1.00 96.44 92 SER A N 1
ATOM 716 C CA . SER A 1 92 ? 10.931 9.361 -16.137 1.00 96.44 92 SER A CA 1
ATOM 717 C C . SER A 1 92 ? 12.323 9.072 -16.696 1.00 96.44 92 SER A C 1
ATOM 719 O O . SER A 1 92 ? 13.037 9.971 -17.149 1.00 96.44 92 SER A O 1
ATOM 721 N N . LEU A 1 93 ? 12.691 7.795 -16.716 1.00 96.75 93 LEU A N 1
ATOM 722 C CA . LEU A 1 93 ? 13.944 7.296 -17.266 1.00 96.75 93 LEU A CA 1
ATOM 723 C C . LEU A 1 93 ? 13.807 6.969 -18.766 1.00 96.75 93 LEU A C 1
ATOM 725 O O . LEU A 1 93 ? 12.716 6.653 -19.250 1.00 96.75 93 LEU A O 1
ATOM 729 N N . PRO A 1 94 ? 14.914 6.965 -19.540 1.00 96.94 94 PRO A N 1
ATOM 730 C CA . PRO A 1 94 ? 14.875 6.702 -20.985 1.00 96.94 94 PRO A CA 1
ATOM 731 C C . PRO A 1 94 ? 14.307 5.335 -21.394 1.00 96.94 94 PRO A C 1
ATOM 733 O O . PRO A 1 94 ? 13.924 5.148 -22.548 1.00 96.94 94 PRO A O 1
ATOM 736 N N . ASN A 1 95 ? 14.289 4.363 -20.481 1.00 94.62 95 ASN A N 1
ATOM 737 C CA . ASN A 1 95 ? 13.757 3.020 -20.712 1.00 94.62 95 ASN A CA 1
ATOM 738 C C . ASN A 1 95 ? 12.247 2.898 -20.416 1.00 94.62 95 ASN A C 1
ATOM 740 O O . ASN A 1 95 ? 11.699 1.813 -20.606 1.00 94.62 95 ASN A O 1
ATOM 744 N N . GLY A 1 96 ? 11.594 3.979 -19.976 1.00 94.69 96 GLY A N 1
ATOM 745 C CA . GLY A 1 96 ? 10.177 4.012 -19.609 1.00 94.69 96 GLY A CA 1
ATOM 746 C C . GLY A 1 96 ? 9.871 3.629 -18.158 1.00 94.69 96 GLY A C 1
ATOM 747 O O . GLY A 1 96 ? 8.699 3.595 -17.800 1.00 94.69 96 GLY A O 1
ATOM 748 N N . ASP A 1 97 ? 10.887 3.335 -17.342 1.00 97.62 97 ASP A N 1
ATOM 749 C CA . ASP A 1 97 ? 10.735 3.238 -15.886 1.00 97.62 97 ASP A CA 1
ATOM 750 C C . ASP A 1 97 ? 10.732 4.657 -15.272 1.00 97.62 97 ASP A C 1
ATOM 752 O O . ASP A 1 97 ? 11.160 5.617 -15.915 1.00 97.62 97 ASP A O 1
ATOM 756 N N . ASP A 1 98 ? 10.284 4.800 -14.028 1.00 97.62 98 ASP A N 1
ATOM 757 C CA . ASP A 1 98 ? 10.354 6.053 -13.268 1.00 97.62 98 ASP A CA 1
ATOM 758 C C . ASP A 1 98 ? 11.427 5.949 -12.174 1.00 97.62 98 ASP A C 1
ATOM 760 O O . ASP A 1 98 ? 11.565 4.916 -11.522 1.00 97.62 98 ASP A O 1
ATOM 764 N N . LEU A 1 99 ? 12.184 7.022 -11.965 1.00 98.06 99 LEU A N 1
ATOM 765 C CA . LEU A 1 99 ? 13.070 7.219 -10.824 1.00 98.06 99 LEU A CA 1
ATOM 766 C C . LEU A 1 99 ? 12.339 8.062 -9.780 1.00 98.06 99 LEU A C 1
ATOM 768 O O . LEU A 1 99 ? 11.896 9.167 -10.088 1.00 98.06 99 LEU A O 1
ATOM 772 N N . GLU A 1 100 ? 12.240 7.544 -8.565 1.00 97.69 100 GLU A N 1
ATOM 773 C CA . GLU A 1 100 ? 11.803 8.258 -7.373 1.00 97.69 100 GLU A CA 1
ATOM 774 C C . GLU A 1 100 ? 13.008 8.567 -6.487 1.00 97.69 100 GLU A C 1
ATOM 776 O O . GLU A 1 100 ? 13.787 7.675 -6.148 1.00 97.69 100 GLU A O 1
ATOM 781 N N . GLU A 1 101 ? 13.146 9.828 -6.094 1.00 97.31 101 GLU A N 1
ATOM 782 C CA . GLU A 1 101 ? 14.187 10.290 -5.178 1.00 97.31 101 GLU A CA 1
ATOM 783 C C . GLU A 1 101 ? 13.559 10.973 -3.965 1.00 97.31 101 GLU A C 1
ATOM 785 O O . GLU A 1 101 ? 12.610 11.755 -4.092 1.00 97.31 101 GLU A O 1
ATOM 790 N N . GLY A 1 102 ? 14.124 10.730 -2.787 1.00 94.75 102 GLY A N 1
ATOM 791 C CA . GLY A 1 102 ? 13.655 11.351 -1.557 1.00 94.75 102 GLY A CA 1
ATOM 792 C C . GLY A 1 102 ? 14.550 11.061 -0.361 1.00 94.75 102 GLY A C 1
ATOM 793 O O . GLY A 1 102 ? 15.673 10.570 -0.487 1.00 94.75 102 GLY A O 1
ATOM 794 N N . GLU A 1 103 ? 14.029 11.375 0.821 1.00 92.00 103 GLU A N 1
ATOM 795 C CA . GLU A 1 103 ? 14.657 11.080 2.106 1.00 92.00 103 GLU A CA 1
ATOM 796 C C . GLU A 1 103 ? 13.641 10.378 3.006 1.00 92.00 103 GLU A C 1
ATOM 798 O O . GLU A 1 103 ? 12.507 10.837 3.132 1.00 92.00 103 GLU A O 1
ATOM 803 N N . MET A 1 104 ? 14.038 9.267 3.628 1.00 89.62 104 MET A N 1
ATOM 804 C CA . MET A 1 104 ? 13.200 8.542 4.591 1.00 89.62 104 MET A CA 1
ATOM 805 C C . MET A 1 104 ? 14.061 7.858 5.670 1.00 89.62 104 MET A C 1
ATOM 807 O O . MET A 1 104 ? 15.270 7.685 5.470 1.00 89.62 104 MET A O 1
ATOM 811 N N . PRO A 1 105 ? 13.487 7.468 6.825 1.00 89.31 105 PRO A N 1
ATOM 812 C CA . PRO A 1 105 ? 14.187 6.666 7.827 1.00 89.31 105 PRO A CA 1
ATOM 813 C C . PRO A 1 105 ? 14.666 5.319 7.264 1.00 89.31 105 PRO A C 1
ATOM 815 O O . PRO A 1 105 ? 13.882 4.515 6.759 1.00 89.31 105 PRO A O 1
ATOM 818 N N . ARG A 1 106 ? 15.963 5.038 7.400 1.00 90.88 106 ARG A N 1
ATOM 819 C CA . ARG A 1 106 ? 16.584 3.791 6.949 1.00 90.88 106 ARG A CA 1
ATOM 820 C C . ARG A 1 106 ? 16.431 2.686 7.998 1.00 90.88 106 ARG A C 1
ATOM 822 O O . ARG A 1 106 ? 17.276 2.529 8.879 1.00 90.88 106 ARG A O 1
ATOM 829 N N . ALA A 1 107 ? 15.327 1.946 7.913 1.00 87.12 107 ALA A N 1
ATOM 830 C CA . ALA A 1 107 ? 14.907 0.975 8.927 1.00 87.12 107 ALA A CA 1
ATOM 831 C C . ALA A 1 107 ? 15.859 -0.227 9.124 1.00 87.12 107 ALA A C 1
ATOM 833 O O . ALA A 1 107 ? 15.808 -0.867 10.172 1.00 87.12 107 ALA A O 1
ATOM 834 N N . ASP A 1 108 ? 16.741 -0.532 8.164 1.00 87.50 108 ASP A N 1
ATOM 835 C CA . ASP A 1 108 ? 17.746 -1.601 8.283 1.00 87.50 108 ASP A CA 1
ATOM 836 C C . ASP A 1 108 ? 18.937 -1.232 9.185 1.00 87.50 108 ASP A C 1
ATOM 838 O O . ASP A 1 108 ? 19.722 -2.107 9.557 1.00 87.50 108 ASP A O 1
ATOM 842 N N . LEU A 1 109 ? 19.076 0.042 9.573 1.00 90.62 109 LEU A N 1
ATOM 843 C CA . LEU A 1 109 ? 20.155 0.506 10.444 1.00 90.62 109 LEU A CA 1
ATOM 844 C C . LEU A 1 109 ? 19.662 0.837 11.865 1.00 90.62 109 LEU A C 1
ATOM 846 O O . LEU A 1 109 ? 18.572 1.390 12.036 1.00 90.62 109 LEU A O 1
ATOM 850 N N . PRO A 1 110 ? 20.479 0.585 12.910 1.00 91.94 110 PRO A N 1
ATOM 851 C CA . PRO A 1 110 ? 20.140 0.959 14.279 1.00 91.94 110 PRO A CA 1
ATOM 852 C C . PRO A 1 110 ? 19.807 2.449 14.413 1.00 91.94 110 PRO A C 1
ATOM 854 O O . PRO A 1 110 ? 20.582 3.311 13.998 1.00 91.94 110 PRO A O 1
ATOM 857 N N . GLY A 1 111 ? 18.666 2.747 15.036 1.00 88.81 111 GLY A N 1
ATOM 858 C CA . GLY A 1 111 ? 18.191 4.119 15.232 1.00 88.81 111 GLY A CA 1
ATOM 859 C C . GLY A 1 111 ? 17.527 4.753 14.006 1.00 88.81 111 GLY A C 1
ATOM 860 O O . GLY A 1 111 ? 17.171 5.924 14.088 1.00 88.81 111 GLY A O 1
ATOM 861 N N . CYS A 1 112 ? 17.350 4.005 12.911 1.00 90.19 112 CYS A N 1
ATOM 862 C CA . CYS A 1 112 ? 16.622 4.412 11.706 1.00 90.19 112 CYS A CA 1
ATOM 863 C C . CYS A 1 112 ? 16.995 5.822 11.198 1.00 90.19 112 CYS A C 1
ATOM 865 O O . CYS A 1 112 ? 16.112 6.674 11.065 1.00 90.19 112 CYS A O 1
ATOM 867 N N . PRO A 1 113 ? 18.289 6.118 10.953 1.00 92.56 113 PRO A N 1
ATOM 868 C CA . PRO A 1 113 ? 18.706 7.445 10.516 1.00 92.56 113 PRO A CA 1
ATOM 869 C C . PRO A 1 113 ? 18.026 7.817 9.195 1.00 92.56 113 PRO A C 1
ATOM 871 O O . PRO A 1 113 ? 17.854 6.970 8.319 1.00 92.56 113 PRO A O 1
ATOM 874 N N . VAL A 1 114 ? 17.667 9.091 9.037 1.00 91.94 114 VAL A N 1
ATOM 875 C CA . VAL A 1 114 ? 17.170 9.606 7.754 1.00 91.94 114 VAL A CA 1
ATOM 876 C C . VAL A 1 114 ? 18.287 9.500 6.716 1.00 91.94 114 VAL A C 1
ATOM 878 O O . VAL A 1 114 ? 19.410 9.944 6.968 1.00 91.94 114 VAL A O 1
ATOM 881 N N . ALA A 1 115 ? 17.983 8.902 5.567 1.00 93.50 115 ALA A N 1
ATOM 882 C CA . ALA A 1 115 ? 18.921 8.716 4.470 1.00 93.50 115 ALA A CA 1
ATOM 883 C C . ALA A 1 115 ? 18.269 9.049 3.125 1.00 93.50 115 ALA A C 1
ATOM 885 O O . ALA A 1 115 ? 17.063 8.878 2.943 1.00 93.50 115 ALA A O 1
ATOM 886 N N . GLN A 1 116 ? 19.098 9.491 2.179 1.00 96.12 116 GLN A N 1
ATOM 887 C CA . GLN A 1 116 ? 18.694 9.677 0.790 1.00 96.12 116 GLN A CA 1
ATOM 888 C C . GLN A 1 116 ? 18.525 8.330 0.101 1.00 96.12 116 GLN A C 1
ATOM 890 O O . GLN A 1 116 ? 19.373 7.439 0.245 1.00 96.12 116 GLN A O 1
ATOM 895 N N . TYR A 1 117 ? 17.454 8.211 -0.673 1.00 96.38 117 TYR A N 1
ATOM 896 C CA . TYR A 1 117 ? 17.163 7.018 -1.444 1.00 96.38 117 TYR A CA 1
ATOM 897 C C . TYR A 1 117 ? 16.891 7.335 -2.913 1.00 96.38 117 TYR A C 1
ATOM 899 O O . TYR A 1 117 ? 16.418 8.416 -3.260 1.00 96.38 117 TYR A O 1
ATOM 907 N N . GLU A 1 118 ? 17.163 6.342 -3.753 1.00 98.00 118 GLU A N 1
ATOM 908 C CA . GLU A 1 118 ? 16.725 6.269 -5.145 1.00 98.00 118 GLU A CA 1
ATOM 909 C C . GLU A 1 118 ? 15.936 4.959 -5.309 1.00 98.00 118 GLU A C 1
ATOM 911 O O . GLU A 1 118 ? 16.467 3.875 -5.045 1.00 98.00 118 GLU A O 1
ATOM 916 N N . GLU A 1 119 ? 14.679 5.029 -5.743 1.00 98.12 119 GLU A N 1
ATOM 917 C CA . GLU A 1 119 ? 13.881 3.865 -6.136 1.00 98.12 119 GLU A CA 1
ATOM 918 C C . GLU A 1 119 ? 13.574 3.920 -7.634 1.00 98.12 119 GLU A C 1
ATOM 920 O O . GLU A 1 119 ? 13.109 4.926 -8.160 1.00 98.12 119 GLU A O 1
ATOM 925 N N . VAL A 1 120 ? 13.835 2.824 -8.348 1.00 98.50 120 VAL A N 1
ATOM 926 C CA . VAL A 1 120 ? 13.451 2.684 -9.759 1.00 98.50 120 VAL A CA 1
ATOM 927 C C . VAL A 1 120 ? 12.183 1.853 -9.827 1.00 98.50 120 VAL A C 1
ATOM 929 O O . VAL A 1 120 ? 12.152 0.714 -9.359 1.00 98.50 120 VAL A O 1
ATOM 932 N N . TRP A 1 121 ? 11.151 2.398 -10.452 1.00 98.44 121 TRP A N 1
ATOM 933 C CA . TRP A 1 121 ? 9.817 1.831 -10.533 1.00 98.44 121 TRP A CA 1
ATOM 934 C C . TRP A 1 121 ? 9.448 1.491 -11.966 1.00 98.44 121 TRP A C 1
ATOM 936 O O . TRP A 1 121 ? 9.581 2.303 -12.875 1.00 98.44 121 TRP A O 1
ATOM 946 N N . ARG A 1 122 ? 8.911 0.289 -12.167 1.00 98.31 122 ARG A N 1
ATOM 947 C CA . ARG A 1 122 ? 8.358 -0.129 -13.454 1.00 98.31 122 ARG A CA 1
ATOM 948 C C . ARG A 1 122 ? 6.851 -0.209 -13.381 1.00 98.31 122 ARG A C 1
ATOM 950 O O . ARG A 1 122 ? 6.318 -0.998 -12.597 1.00 98.31 122 ARG A O 1
ATOM 957 N N . GLU A 1 123 ? 6.178 0.515 -14.269 1.00 96.81 123 GLU A N 1
ATOM 958 C CA . GLU A 1 123 ? 4.749 0.324 -14.483 1.00 96.81 123 GLU A CA 1
ATOM 959 C C . GLU A 1 123 ? 4.488 -1.050 -15.125 1.00 96.81 123 GLU A C 1
ATOM 961 O O . GLU A 1 123 ? 5.064 -1.444 -16.144 1.00 96.81 123 GLU A O 1
ATOM 966 N N . LEU A 1 124 ? 3.608 -1.812 -14.490 1.00 96.25 124 LEU A N 1
ATOM 967 C CA . LEU A 1 124 ? 3.151 -3.117 -14.922 1.00 96.25 124 LEU A CA 1
ATOM 968 C C . LEU A 1 124 ? 1.903 -2.982 -15.788 1.00 96.25 124 LEU A C 1
ATOM 970 O O . LEU A 1 124 ? 1.006 -2.170 -15.554 1.00 96.25 124 LEU A O 1
ATOM 974 N N . LYS A 1 125 ? 1.794 -3.882 -16.763 1.00 93.31 125 LYS A N 1
ATOM 975 C CA . LYS A 1 125 ? 0.556 -4.036 -17.522 1.00 93.31 125 LYS A CA 1
ATOM 976 C C . LYS A 1 125 ? -0.538 -4.609 -16.642 1.00 93.31 125 LYS A C 1
ATOM 978 O O . LYS A 1 125 ? -0.296 -5.540 -15.868 1.00 93.31 125 LYS A O 1
ATOM 983 N N . PHE A 1 126 ? -1.752 -4.108 -16.824 1.00 94.06 126 PHE A N 1
ATOM 984 C CA . PHE A 1 126 ? -2.902 -4.682 -16.144 1.00 94.06 126 PHE A CA 1
ATOM 985 C C . PHE A 1 126 ? -3.171 -6.082 -16.682 1.00 94.06 126 PHE A C 1
ATOM 987 O O . PHE A 1 126 ? -3.204 -6.324 -17.890 1.00 94.06 126 PHE A O 1
ATOM 994 N N . ARG A 1 127 ? -3.328 -7.026 -15.757 1.00 93.50 127 ARG A N 1
ATOM 995 C CA . ARG A 1 127 ? -3.729 -8.388 -16.089 1.00 93.50 127 ARG A CA 1
ATOM 996 C C . ARG A 1 127 ? -5.221 -8.401 -16.346 1.00 93.50 127 ARG A C 1
ATOM 998 O O . ARG A 1 127 ? -5.970 -7.790 -15.586 1.00 93.50 127 ARG A O 1
ATOM 1005 N N . ASP A 1 128 ? -5.647 -9.129 -17.372 1.00 93.12 128 ASP A N 1
ATOM 1006 C CA . ASP A 1 128 ? -7.069 -9.378 -17.581 1.00 93.12 128 ASP A CA 1
ATOM 1007 C C . ASP A 1 128 ? -7.670 -10.008 -16.321 1.00 93.12 128 ASP A C 1
ATOM 1009 O O . ASP A 1 128 ? -7.075 -10.900 -15.712 1.00 93.12 128 ASP A O 1
ATOM 1013 N N . GLY A 1 129 ? -8.838 -9.512 -15.923 1.00 91.81 129 GLY A N 1
ATOM 1014 C CA . GLY A 1 129 ? -9.629 -10.095 -14.847 1.00 91.81 129 GLY A CA 1
ATOM 1015 C C . GLY A 1 129 ? -10.653 -11.111 -15.370 1.00 91.81 129 GLY A C 1
ATOM 1016 O O . GLY A 1 129 ? -10.671 -11.427 -16.565 1.00 91.81 129 GLY A O 1
ATOM 1017 N N . PRO A 1 130 ? -11.570 -11.571 -14.502 1.00 90.75 130 PRO A N 1
ATOM 1018 C CA . PRO A 1 130 ? -12.769 -12.314 -14.900 1.00 90.75 130 PRO A CA 1
ATOM 1019 C C . PRO A 1 130 ? -13.567 -11.645 -16.033 1.00 90.75 130 PRO A C 1
ATOM 1021 O O . PRO A 1 130 ? -14.222 -12.318 -16.826 1.00 90.75 130 PRO A O 1
ATOM 1024 N N . GLU A 1 131 ? -13.505 -10.316 -16.129 1.00 88.19 131 GLU A N 1
ATOM 1025 C CA . GLU A 1 131 ? -14.207 -9.493 -17.115 1.00 88.19 131 GLU A CA 1
ATOM 1026 C C . GLU A 1 131 ? -13.463 -9.378 -18.465 1.00 88.19 131 GLU A C 1
ATOM 1028 O O . GLU A 1 131 ? -13.935 -8.701 -19.387 1.00 88.19 131 GLU A O 1
ATOM 1033 N N . GLY A 1 132 ? -12.297 -10.021 -18.598 1.00 86.06 132 GLY A N 1
ATOM 1034 C CA . GLY A 1 132 ? -11.396 -9.873 -19.741 1.00 86.06 132 GLY A CA 1
ATOM 1035 C C . GLY A 1 132 ? -10.834 -8.452 -19.831 1.00 86.06 132 GLY A C 1
ATOM 1036 O O . GLY A 1 132 ? -10.493 -7.843 -18.819 1.00 86.06 132 GLY A O 1
ATOM 1037 N N . HIS A 1 133 ? -10.815 -7.884 -21.039 1.00 82.38 133 HIS A N 1
ATOM 1038 C CA . HIS A 1 133 ? -10.289 -6.537 -21.315 1.00 82.38 133 HIS A CA 1
ATOM 1039 C C . HIS A 1 133 ? -11.173 -5.374 -20.809 1.00 82.38 133 HIS A C 1
ATOM 1041 O O . HIS A 1 133 ? -10.973 -4.225 -21.199 1.00 82.38 133 HIS A O 1
ATOM 1047 N N . LYS A 1 134 ? -12.202 -5.650 -19.997 1.00 81.50 134 LYS A N 1
ATOM 1048 C CA . LYS A 1 134 ? -13.130 -4.655 -19.427 1.00 81.50 134 LYS A CA 1
ATOM 1049 C C . LYS A 1 134 ? -12.931 -4.554 -17.920 1.00 81.50 134 LYS A C 1
ATOM 1051 O O . LYS A 1 134 ? -13.850 -4.824 -17.149 1.00 81.50 134 LYS A O 1
ATOM 1056 N N . GLY A 1 135 ? -11.710 -4.223 -17.516 1.00 85.81 135 GLY A N 1
ATOM 1057 C CA . GLY A 1 135 ? -11.333 -4.236 -16.113 1.00 85.81 135 GLY A CA 1
ATOM 1058 C C . GLY A 1 135 ? -12.110 -3.255 -15.241 1.00 85.81 135 GLY A C 1
ATOM 1059 O O . GLY A 1 135 ? -12.626 -2.222 -15.689 1.00 85.81 135 GLY A O 1
ATOM 1060 N N . VAL A 1 136 ? -12.164 -3.603 -13.963 1.00 92.31 136 VAL A N 1
ATOM 1061 C CA . VAL A 1 136 ? -12.605 -2.742 -12.872 1.00 92.31 136 VAL A CA 1
ATOM 1062 C C . VAL A 1 136 ? -11.448 -2.589 -11.894 1.00 92.31 136 VAL A C 1
ATOM 1064 O O . VAL A 1 136 ? -10.662 -3.520 -11.696 1.00 92.31 136 VAL A O 1
ATOM 1067 N N . SER A 1 137 ? -11.350 -1.409 -11.306 1.00 95.06 137 SER A N 1
ATOM 1068 C CA . SER A 1 137 ? -10.360 -1.090 -10.294 1.00 95.06 137 SER A CA 1
ATOM 1069 C C . SER A 1 137 ? -11.028 -0.363 -9.143 1.00 95.06 137 SER A C 1
ATOM 1071 O O . SER A 1 137 ? -11.918 0.460 -9.357 1.00 95.06 137 SER A O 1
ATOM 1073 N N . TRP A 1 138 ? -10.604 -0.640 -7.920 1.00 96.56 138 TRP A N 1
ATOM 1074 C CA . TRP A 1 138 ? -11.135 0.018 -6.737 1.00 96.56 138 TRP A CA 1
ATOM 1075 C C . TRP A 1 138 ? -10.186 -0.109 -5.553 1.00 96.56 138 TRP A C 1
ATOM 1077 O O . TRP A 1 138 ? -9.298 -0.961 -5.535 1.00 96.56 138 TRP A O 1
ATOM 1087 N N . VAL A 1 139 ? -10.407 0.742 -4.555 1.00 98.12 139 VAL A N 1
ATOM 1088 C CA . VAL A 1 139 ? -9.832 0.606 -3.214 1.00 98.12 139 VAL A CA 1
ATOM 1089 C C . VAL A 1 139 ? -10.974 0.678 -2.208 1.00 98.12 139 VAL A C 1
ATOM 1091 O O . VAL A 1 139 ? -11.802 1.591 -2.262 1.00 98.12 139 VAL A O 1
ATOM 1094 N N . LEU A 1 140 ? -11.020 -0.296 -1.308 1.00 98.12 140 LEU A N 1
ATOM 1095 C CA . LEU A 1 140 ? -11.894 -0.356 -0.149 1.00 98.12 140 LEU A CA 1
ATOM 1096 C C . LEU A 1 140 ? -11.074 -0.120 1.112 1.00 98.12 140 LEU A C 1
ATOM 1098 O O . LEU A 1 140 ? -9.939 -0.578 1.223 1.00 98.12 140 LEU A O 1
ATOM 1102 N N . GLU A 1 141 ? -11.692 0.530 2.083 1.00 98.19 141 GLU A N 1
ATOM 1103 C CA . GLU A 1 141 ? -11.146 0.700 3.424 1.00 98.19 141 GLU A CA 1
ATOM 1104 C C . GLU A 1 141 ? -12.193 0.262 4.442 1.00 98.19 141 GLU A C 1
ATOM 1106 O O . GLU A 1 141 ? -13.367 0.607 4.290 1.00 98.19 141 GLU A O 1
ATOM 1111 N N . SER A 1 142 ? -11.800 -0.505 5.458 1.00 97.19 142 SER A N 1
ATOM 1112 C CA . SER A 1 142 ? -12.680 -0.886 6.567 1.00 97.19 142 SER A CA 1
ATOM 1113 C C . SER A 1 142 ? -13.356 0.349 7.146 1.00 97.19 142 SER A C 1
ATOM 1115 O O . SER A 1 142 ? -12.718 1.374 7.379 1.00 97.19 142 SER A O 1
ATOM 1117 N N . LYS A 1 143 ? -14.662 0.267 7.371 1.00 94.81 143 LYS A N 1
ATOM 1118 C CA . LYS A 1 143 ? -15.414 1.389 7.917 1.00 94.81 143 LYS A CA 1
ATOM 1119 C C . LYS A 1 143 ? -15.117 1.537 9.405 1.00 94.81 143 LYS A C 1
ATOM 1121 O O . LYS A 1 143 ? -15.386 0.633 10.189 1.00 94.81 143 LYS A O 1
ATOM 1126 N N . GLU A 1 144 ? -14.598 2.697 9.776 1.00 87.38 144 GLU A N 1
ATOM 1127 C CA . GLU A 1 144 ? -14.287 3.018 11.166 1.00 87.38 144 GLU A CA 1
ATOM 1128 C C . GLU A 1 144 ? -15.477 3.670 11.862 1.00 87.38 144 GLU A C 1
ATOM 1130 O O . GLU A 1 144 ? -16.269 4.396 11.249 1.00 87.38 144 GLU A O 1
ATOM 1135 N N . GLN A 1 145 ? -15.598 3.400 13.159 1.00 86.38 145 GLN A N 1
ATOM 1136 C CA . GLN A 1 145 ? -16.554 4.087 14.013 1.00 86.38 145 GLN A CA 1
ATOM 1137 C C . GLN A 1 145 ? -15.907 5.376 14.538 1.00 86.38 145 GLN A C 1
ATOM 1139 O O . GLN A 1 145 ? -14.740 5.349 14.931 1.00 86.38 145 GLN A O 1
ATOM 1144 N N . PRO A 1 146 ? -16.621 6.514 14.530 1.00 88.19 146 PRO A N 1
ATOM 1145 C CA . PRO A 1 146 ? -16.128 7.731 15.160 1.00 88.19 146 PRO A CA 1
ATOM 1146 C C . PRO A 1 146 ? -15.877 7.504 16.652 1.00 88.19 146 PRO A C 1
ATOM 1148 O O . PRO A 1 146 ? -16.695 6.864 17.306 1.00 88.19 146 PRO A O 1
ATOM 1151 N N . LEU A 1 147 ? -14.789 8.074 17.170 1.00 91.75 147 LEU A N 1
ATOM 1152 C CA . LEU A 1 147 ? -14.458 8.010 18.593 1.00 91.75 147 LEU A CA 1
ATOM 1153 C C . LEU A 1 147 ? -14.994 9.215 19.354 1.00 91.75 147 LEU A C 1
ATOM 1155 O O . LEU A 1 147 ? -14.942 10.358 18.867 1.00 91.75 147 LEU A O 1
ATOM 1159 N N . ASP A 1 148 ? -15.436 8.961 20.577 1.00 93.06 148 ASP A N 1
ATOM 1160 C CA . ASP A 1 148 ? -15.763 9.996 21.541 1.00 93.06 148 ASP A CA 1
ATOM 1161 C C . ASP A 1 148 ? -14.495 10.643 22.116 1.00 93.06 148 ASP A C 1
ATOM 1163 O O . ASP A 1 148 ? -13.376 10.131 22.045 1.00 93.06 148 ASP A O 1
ATOM 1167 N N . GLU A 1 149 ? -14.648 11.846 22.662 1.00 93.00 149 GLU A N 1
ATOM 1168 C CA . GLU A 1 149 ? -13.527 12.580 23.239 1.00 93.00 149 GLU A CA 1
ATOM 1169 C C . GLU A 1 149 ? -12.961 11.867 24.482 1.00 93.00 149 GLU A C 1
ATOM 1171 O O . GLU A 1 149 ? -13.661 11.616 25.463 1.00 93.00 149 GLU A O 1
ATOM 1176 N N . GLY A 1 150 ? -11.653 11.610 24.470 1.00 91.88 150 GLY A N 1
ATOM 1177 C CA . GLY A 1 150 ? -10.939 10.875 25.510 1.00 91.88 150 GLY A CA 1
ATOM 1178 C C . GLY A 1 150 ? -10.998 9.356 25.357 1.00 91.88 150 GLY A C 1
ATOM 1179 O O . GLY A 1 150 ? -10.483 8.663 26.234 1.00 91.88 150 GLY A O 1
ATOM 1180 N N . GLU A 1 151 ? -11.611 8.847 24.287 1.00 94.94 151 GLU A N 1
ATOM 1181 C CA . GLU A 1 151 ? -11.675 7.420 23.992 1.00 94.94 151 GLU A CA 1
ATOM 1182 C C . GLU A 1 151 ? -10.365 6.910 23.376 1.00 94.94 151 GLU A C 1
ATOM 1184 O O . GLU A 1 151 ? -9.660 7.611 22.639 1.00 94.94 151 GLU A O 1
ATOM 1189 N N . GLU A 1 152 ? -10.048 5.660 23.698 1.00 95.81 152 GLU A N 1
ATOM 1190 C CA . GLU A 1 152 ? -8.985 4.876 23.087 1.00 95.81 152 GLU A CA 1
ATOM 1191 C C . GLU A 1 152 ? -9.541 3.481 22.815 1.00 95.81 152 GLU A C 1
ATOM 1193 O O . GLU A 1 152 ? -10.075 2.839 23.721 1.00 95.81 152 GLU A O 1
ATOM 1198 N N . VAL A 1 153 ? -9.456 3.037 21.565 1.00 96.25 153 VAL A N 1
ATOM 1199 C CA . VAL A 1 153 ? -10.035 1.769 21.129 1.00 96.25 153 VAL A CA 1
ATOM 1200 C C . VAL A 1 153 ? -9.118 1.083 20.132 1.00 96.25 153 VAL A C 1
ATOM 1202 O O . VAL A 1 153 ? -8.384 1.714 19.371 1.00 96.25 153 VAL A O 1
ATOM 1205 N N . GLU A 1 154 ? -9.175 -0.238 20.150 1.00 96.00 154 GLU A N 1
ATOM 1206 C CA . GLU A 1 154 ? -8.504 -1.072 19.176 1.00 96.00 154 GLU A CA 1
ATOM 1207 C C . GLU A 1 154 ? -9.417 -1.285 17.959 1.00 96.00 154 GLU A C 1
ATOM 1209 O O . GLU A 1 154 ? -10.574 -1.686 18.100 1.00 96.00 154 GLU A O 1
ATOM 1214 N N . VAL A 1 155 ? -8.908 -0.994 16.763 1.00 94.69 155 VAL A N 1
ATOM 1215 C CA . VAL A 1 155 ? -9.637 -1.101 15.496 1.00 94.69 155 VAL A CA 1
ATOM 1216 C C . VAL A 1 155 ? -8.896 -1.990 14.510 1.00 94.69 155 VAL A C 1
ATOM 1218 O O . VAL A 1 155 ? -7.681 -1.907 14.343 1.00 94.69 155 VAL A O 1
ATOM 1221 N N . GLU A 1 156 ? -9.640 -2.837 13.807 1.00 95.12 156 GLU A N 1
ATOM 1222 C CA . GLU A 1 156 ? -9.108 -3.602 12.682 1.00 95.12 156 GLU A CA 1
ATOM 1223 C C . GLU A 1 156 ? -9.151 -2.750 11.411 1.00 95.12 156 GLU A C 1
ATOM 1225 O O . GLU A 1 156 ? -10.162 -2.718 10.700 1.00 95.12 156 GLU A O 1
ATOM 1230 N N . ARG A 1 157 ? -8.040 -2.092 11.081 1.00 96.75 157 ARG A N 1
ATOM 1231 C CA . ARG A 1 157 ? -7.934 -1.324 9.843 1.00 96.75 157 ARG A CA 1
ATOM 1232 C C . ARG A 1 157 ? -7.564 -2.245 8.688 1.00 96.75 157 ARG A C 1
ATOM 1234 O O . ARG A 1 157 ? -6.568 -2.958 8.745 1.00 96.75 157 ARG A O 1
ATOM 1241 N N . THR A 1 158 ? -8.376 -2.269 7.636 1.00 98.25 158 THR A N 1
ATOM 1242 C CA . THR A 1 158 ? -8.158 -3.106 6.449 1.00 98.25 158 THR A CA 1
ATOM 1243 C C . THR A 1 158 ? -8.254 -2.267 5.181 1.00 98.25 158 THR A C 1
ATOM 1245 O O . THR A 1 158 ? -9.282 -1.637 4.945 1.00 98.25 158 THR A O 1
ATOM 1248 N N . PHE A 1 159 ? -7.237 -2.335 4.326 1.00 98.62 159 PHE A N 1
ATOM 1249 C CA . PHE A 1 159 ? -7.284 -1.816 2.960 1.00 98.62 159 PHE A CA 1
ATOM 1250 C C . PHE A 1 159 ? -7.332 -2.967 1.969 1.00 98.62 159 PHE A C 1
ATOM 1252 O O . PHE A 1 159 ? -6.595 -3.942 2.100 1.00 98.62 159 PHE A O 1
ATOM 1259 N N . ILE A 1 160 ? -8.199 -2.856 0.969 1.00 98.38 160 ILE A N 1
ATOM 1260 C CA . ILE A 1 160 ? -8.322 -3.841 -0.099 1.00 98.38 160 ILE A CA 1
ATOM 1261 C C . ILE A 1 160 ? -8.277 -3.099 -1.426 1.00 98.38 160 ILE A C 1
ATOM 1263 O O . ILE A 1 160 ? -9.122 -2.252 -1.690 1.00 98.38 160 ILE A O 1
ATOM 1267 N N . GLY A 1 161 ? -7.301 -3.411 -2.264 1.00 97.81 161 GLY A N 1
ATOM 1268 C CA . GLY A 1 161 ? -7.160 -2.865 -3.600 1.00 97.81 161 GLY A CA 1
ATOM 1269 C C . GLY A 1 161 ? -7.360 -3.934 -4.667 1.00 97.81 161 GLY A C 1
ATOM 1270 O O . GLY A 1 161 ? -6.914 -5.077 -4.538 1.00 97.81 161 GLY A O 1
ATOM 1271 N N . ARG A 1 162 ? -8.002 -3.535 -5.761 1.00 96.81 162 ARG A N 1
ATOM 1272 C CA . ARG A 1 162 ? -8.097 -4.320 -6.988 1.00 96.81 162 ARG A CA 1
ATOM 1273 C C . ARG A 1 162 ? -7.744 -3.429 -8.168 1.00 96.81 162 ARG A C 1
ATOM 1275 O O . ARG A 1 162 ? -8.307 -2.348 -8.320 1.00 96.81 162 ARG A O 1
ATOM 1282 N N . ILE A 1 163 ? -6.863 -3.910 -9.038 1.00 96.25 163 ILE A N 1
ATOM 1283 C CA . ILE A 1 163 ? -6.710 -3.405 -10.404 1.00 96.25 163 ILE A CA 1
ATOM 1284 C C . ILE A 1 163 ? -6.858 -4.607 -11.325 1.00 96.25 163 ILE A C 1
ATOM 1286 O O . ILE A 1 163 ? -5.942 -5.418 -11.467 1.00 96.25 163 ILE A O 1
ATOM 1290 N N . TRP A 1 164 ? -8.033 -4.726 -11.942 1.00 95.19 164 TRP A N 1
ATOM 1291 C CA . TRP A 1 164 ? -8.362 -5.782 -12.896 1.00 95.19 164 TRP A CA 1
ATOM 1292 C C . TRP A 1 164 ? -8.108 -7.187 -12.323 1.00 95.19 164 TRP A C 1
ATOM 1294 O O . TRP A 1 164 ? -8.763 -7.582 -11.361 1.00 95.19 164 TRP A O 1
ATOM 1304 N N . GLY A 1 165 ? -7.203 -7.962 -12.926 1.00 96.12 165 GLY A N 1
ATOM 1305 C CA . GLY A 1 165 ? -6.790 -9.292 -12.488 1.00 96.12 165 GLY A CA 1
ATOM 1306 C C . GLY A 1 165 ? -5.725 -9.301 -11.389 1.00 96.12 165 GLY A C 1
ATOM 1307 O O . GLY A 1 165 ? -5.101 -10.338 -11.184 1.00 96.12 165 GLY A O 1
ATOM 1308 N N . THR A 1 166 ? -5.479 -8.185 -10.702 1.00 97.88 166 THR A N 1
ATOM 1309 C CA . THR A 1 166 ? -4.548 -8.098 -9.568 1.00 97.88 166 THR A CA 1
ATOM 1310 C C . THR A 1 166 ? -5.285 -7.606 -8.328 1.00 97.88 166 THR A C 1
ATOM 1312 O O . THR A 1 166 ? -6.006 -6.610 -8.387 1.00 97.88 166 THR A O 1
ATOM 1315 N N . TYR A 1 167 ? -5.074 -8.290 -7.207 1.00 98.25 167 TYR A N 1
ATOM 1316 C CA . TYR A 1 167 ? -5.726 -8.029 -5.928 1.00 98.25 167 TYR A CA 1
ATOM 1317 C C . TYR A 1 167 ? -4.716 -7.989 -4.785 1.00 98.25 167 TYR A C 1
ATOM 1319 O O . TYR A 1 167 ? -3.782 -8.796 -4.749 1.00 98.25 167 TYR A O 1
ATOM 1327 N N . LEU A 1 168 ? -4.936 -7.080 -3.838 1.00 98.56 168 LEU A N 1
ATOM 1328 C CA . LEU A 1 168 ? -4.144 -6.945 -2.625 1.00 98.56 168 LEU A CA 1
ATOM 1329 C C . LEU A 1 168 ? -5.040 -6.562 -1.445 1.00 98.56 168 LEU A C 1
ATOM 1331 O O . LEU A 1 168 ? -5.851 -5.651 -1.556 1.00 98.56 168 LEU A O 1
ATOM 1335 N N . ALA A 1 169 ? -4.867 -7.221 -0.308 1.00 98.56 169 ALA A N 1
ATOM 1336 C CA . ALA A 1 169 ? -5.484 -6.852 0.957 1.00 98.56 169 ALA A CA 1
ATOM 1337 C C . ALA A 1 169 ? -4.416 -6.755 2.044 1.00 98.56 169 ALA A C 1
ATOM 1339 O O . ALA A 1 169 ? -3.563 -7.637 2.140 1.00 98.56 169 ALA A O 1
ATOM 1340 N N . LEU A 1 170 ? -4.494 -5.711 2.864 1.00 98.75 170 LEU A N 1
ATOM 1341 C CA . LEU A 1 170 ? -3.669 -5.492 4.049 1.00 98.75 170 LEU A CA 1
ATOM 1342 C C . LEU A 1 170 ? -4.592 -5.275 5.247 1.00 98.75 170 LEU A C 1
ATOM 1344 O O . LEU A 1 170 ? -5.572 -4.537 5.128 1.00 98.75 170 LEU A O 1
ATOM 1348 N N . ARG A 1 171 ? -4.286 -5.882 6.393 1.00 98.38 171 ARG A N 1
ATOM 1349 C CA . ARG A 1 171 ? -4.971 -5.617 7.666 1.00 98.38 171 ARG A CA 1
ATOM 1350 C C . ARG A 1 171 ? -3.960 -5.383 8.768 1.00 98.38 171 ARG A C 1
ATOM 1352 O O . ARG A 1 171 ? -2.973 -6.102 8.857 1.00 98.38 171 ARG A O 1
ATOM 1359 N N . GLN A 1 172 ? -4.261 -4.409 9.612 1.00 98.12 172 GLN A N 1
ATOM 1360 C CA . GLN A 1 172 ? -3.514 -4.105 10.815 1.00 98.12 172 GLN A CA 1
ATOM 1361 C C . GLN A 1 172 ? -4.490 -3.818 11.950 1.00 98.12 172 GLN A C 1
ATOM 1363 O O . GLN A 1 172 ? -5.445 -3.058 11.782 1.00 98.12 172 GLN A O 1
ATOM 1368 N N . LEU A 1 173 ? -4.235 -4.405 13.112 1.00 97.12 173 LEU A N 1
ATOM 1369 C CA . LEU A 1 173 ? -4.894 -4.005 14.346 1.00 97.12 173 LEU A CA 1
ATOM 1370 C C . LEU A 1 173 ? -4.207 -2.741 14.868 1.00 97.12 173 LEU A C 1
ATOM 1372 O O . LEU A 1 173 ? -2.992 -2.742 15.056 1.00 97.12 173 LEU A O 1
ATOM 1376 N N . GLN A 1 174 ? -4.953 -1.660 15.057 1.00 97.06 174 GLN A N 1
ATOM 1377 C CA . GLN A 1 174 ? -4.419 -0.354 15.436 1.00 97.06 174 GLN A CA 1
ATOM 1378 C C . GLN A 1 174 ? -5.094 0.163 16.702 1.00 97.06 174 GLN A C 1
ATOM 1380 O O . GLN A 1 174 ? -6.290 -0.022 16.897 1.00 97.06 174 GLN A O 1
ATOM 1385 N N . VAL A 1 175 ? -4.340 0.858 17.546 1.00 96.69 175 VAL A N 1
ATOM 1386 C CA . VAL A 1 175 ? -4.862 1.583 18.704 1.00 96.69 175 VAL A CA 1
ATOM 1387 C C . VAL A 1 175 ? -5.117 3.020 18.284 1.00 96.69 175 VAL A C 1
ATOM 1389 O O . VAL A 1 175 ? -4.186 3.803 18.075 1.00 96.69 175 VAL A O 1
ATOM 1392 N N . HIS A 1 176 ? -6.390 3.367 18.151 1.00 95.56 176 HIS A N 1
ATOM 1393 C CA . HIS A 1 176 ? -6.828 4.720 17.847 1.00 95.56 176 HIS A CA 1
ATOM 1394 C C . HIS A 1 176 ? -7.181 5.443 19.133 1.00 95.56 176 HIS A C 1
ATOM 1396 O O . HIS A 1 176 ? -7.766 4.866 20.046 1.00 95.56 176 HIS A O 1
ATOM 1402 N N . SER A 1 177 ? -6.855 6.727 19.202 1.00 95.06 177 SER A N 1
ATOM 1403 C CA . SER A 1 177 ? -7.234 7.572 20.327 1.00 95.06 177 SER A CA 1
ATOM 1404 C C . SER A 1 177 ? -7.715 8.923 19.844 1.00 95.06 177 SER A C 1
ATOM 1406 O O . SER A 1 177 ? -7.150 9.500 18.914 1.00 95.06 177 SER A O 1
ATOM 1408 N N . ARG A 1 178 ? -8.738 9.458 20.506 1.00 95.44 178 ARG A N 1
ATOM 1409 C CA . ARG A 1 178 ? -9.151 10.849 20.349 1.00 95.44 178 ARG A CA 1
ATOM 1410 C C . ARG A 1 178 ? -8.864 11.599 21.649 1.00 95.44 178 ARG A C 1
ATOM 1412 O O . ARG A 1 178 ? -9.661 11.521 22.582 1.00 95.44 178 ARG A O 1
ATOM 1419 N N . PRO A 1 179 ? -7.741 12.332 21.749 1.00 93.00 179 PRO A N 1
ATOM 1420 C CA . PRO A 1 179 ? -7.384 13.041 22.972 1.00 93.00 179 PRO A CA 1
ATOM 1421 C C . PRO A 1 179 ? -8.447 14.057 23.403 1.00 93.00 179 PRO A C 1
ATOM 1423 O O . PRO A 1 179 ? -9.135 14.653 22.571 1.00 93.00 179 PRO A O 1
ATOM 1426 N N . LYS A 1 180 ? -8.536 14.312 24.713 1.00 92.75 180 LYS A N 1
ATOM 1427 C CA . LYS A 1 180 ? -9.399 15.376 25.243 1.00 92.75 180 LYS A CA 1
ATOM 1428 C C . LYS A 1 180 ? -9.004 16.737 24.672 1.00 92.75 180 LYS A C 1
ATOM 1430 O O . LYS A 1 180 ? -7.823 17.066 24.604 1.00 92.75 180 LYS A O 1
ATOM 1435 N N . GLY A 1 181 ? -9.992 17.517 24.257 1.00 90.62 181 GLY A N 1
ATOM 1436 C CA . GLY A 1 181 ? -9.841 18.786 23.556 1.00 90.62 181 GLY A CA 1
ATOM 1437 C C . GLY A 1 181 ? -9.483 18.656 22.073 1.00 90.62 181 GLY A C 1
ATOM 1438 O O . GLY A 1 181 ? -9.323 19.685 21.420 1.00 90.62 181 GLY A O 1
ATOM 1439 N N . SER A 1 182 ? -9.363 17.438 21.527 1.00 88.75 182 SER A N 1
ATOM 1440 C CA . SER A 1 182 ? -9.036 17.214 20.117 1.00 88.75 182 SER A CA 1
ATOM 1441 C C . SER A 1 182 ? -10.263 16.868 19.270 1.00 88.75 182 SER A C 1
ATOM 1443 O O . SER A 1 182 ? -11.122 16.056 19.630 1.00 88.75 182 SER A O 1
ATOM 1445 N N . ALA A 1 183 ? -10.320 17.454 18.075 1.00 87.00 183 ALA A N 1
ATOM 1446 C CA . ALA A 1 183 ? -11.257 17.051 17.029 1.00 87.00 183 ALA A CA 1
ATOM 1447 C C . ALA A 1 183 ? -10.718 15.903 16.157 1.00 87.00 183 ALA A C 1
ATOM 1449 O O . ALA A 1 183 ? -11.465 15.373 15.338 1.00 87.00 183 ALA A O 1
ATOM 1450 N N . THR A 1 184 ? -9.445 15.532 16.312 1.00 89.88 184 THR A N 1
ATOM 1451 C CA . THR A 1 184 ? -8.771 14.535 15.476 1.00 89.88 184 THR A CA 1
ATOM 1452 C C . THR A 1 184 ? -8.508 13.248 16.247 1.00 89.88 184 THR A C 1
ATOM 1454 O O . THR A 1 184 ? -8.038 13.269 17.388 1.00 89.88 184 THR A O 1
ATOM 1457 N N . THR A 1 185 ? -8.802 12.129 15.591 1.00 92.12 185 THR A N 1
ATOM 1458 C CA . THR A 1 185 ? -8.329 10.803 15.989 1.00 92.12 185 THR A CA 1
ATOM 1459 C C . THR A 1 185 ? -6.891 10.631 15.510 1.00 92.12 185 THR A C 1
ATOM 1461 O O . THR A 1 185 ? -6.566 11.029 14.392 1.00 92.12 185 THR A O 1
ATOM 1464 N N . ILE A 1 186 ? -6.046 10.049 16.355 1.00 92.56 186 ILE A N 1
ATOM 1465 C CA . ILE A 1 186 ? -4.661 9.691 16.045 1.00 92.56 186 ILE A CA 1
ATOM 1466 C C . ILE A 1 186 ? -4.467 8.182 16.181 1.00 92.56 186 ILE A C 1
ATOM 1468 O O . ILE A 1 186 ? -5.134 7.538 16.997 1.00 92.56 186 ILE A O 1
ATOM 1472 N N . VAL A 1 187 ? -3.528 7.632 15.415 1.00 94.81 187 VAL A N 1
ATOM 1473 C CA . VAL A 1 187 ? -3.088 6.240 15.558 1.00 94.81 187 VAL A CA 1
ATOM 1474 C C . VAL A 1 187 ? -1.881 6.222 16.488 1.00 94.81 187 VAL A C 1
ATOM 1476 O O . VAL A 1 187 ? -0.845 6.795 16.170 1.00 94.81 187 VAL A O 1
ATOM 1479 N N . LYS A 1 188 ? -2.016 5.604 17.663 1.00 93.81 188 LYS A N 1
ATOM 1480 C CA . LYS A 1 188 ? -0.931 5.534 18.657 1.00 93.81 188 LYS A CA 1
ATOM 1481 C C . LYS A 1 188 ? 0.028 4.383 18.386 1.00 93.81 188 LYS A C 1
ATOM 1483 O O . LYS A 1 188 ? 1.213 4.485 18.682 1.00 93.81 188 LYS A O 1
ATOM 1488 N N . GLU A 1 189 ? -0.512 3.274 17.899 1.00 95.12 189 GLU A N 1
ATOM 1489 C CA . GLU A 1 189 ? 0.215 2.028 17.696 1.00 95.12 189 GLU A CA 1
ATOM 1490 C C . GLU A 1 189 ? -0.534 1.169 16.673 1.00 95.12 189 GLU A C 1
ATOM 1492 O O . GLU A 1 189 ? -1.760 1.199 16.600 1.00 95.12 189 GLU A O 1
ATOM 1497 N N . GLY A 1 190 ? 0.199 0.365 15.923 1.00 95.94 190 GLY A N 1
ATOM 1498 C CA . GLY A 1 190 ? -0.267 -0.716 15.077 1.00 95.94 190 GLY A CA 1
ATOM 1499 C C . GLY A 1 190 ? 0.499 -1.997 15.394 1.00 95.94 190 GLY A C 1
ATOM 1500 O O . GLY A 1 190 ? 1.714 -1.996 15.604 1.00 95.94 190 GLY A O 1
ATOM 1501 N N . LYS A 1 191 ? -0.237 -3.104 15.439 1.00 96.69 191 LYS A N 1
ATOM 1502 C CA . LYS A 1 191 ? 0.306 -4.454 15.598 1.00 96.69 191 LYS A CA 1
ATOM 1503 C C . LYS A 1 191 ? 0.839 -4.976 14.259 1.00 96.69 191 LYS A C 1
ATOM 1505 O O . LYS A 1 191 ? 0.919 -4.238 13.272 1.00 96.69 191 LYS A O 1
ATOM 1510 N N . ASP A 1 192 ? 1.197 -6.256 14.240 1.00 96.94 192 ASP A N 1
ATOM 1511 C CA . ASP A 1 192 ? 1.636 -6.950 13.034 1.00 96.94 192 ASP A CA 1
ATOM 1512 C C . ASP A 1 192 ? 0.591 -6.853 11.914 1.00 96.94 192 ASP A C 1
ATOM 1514 O O . ASP A 1 192 ? -0.620 -6.821 12.152 1.00 96.94 192 ASP A O 1
ATOM 1518 N N . VAL A 1 193 ? 1.082 -6.803 10.676 1.00 98.31 193 VAL A N 1
ATOM 1519 C CA . VAL A 1 193 ? 0.244 -6.711 9.480 1.00 98.31 193 VAL A CA 1
ATOM 1520 C C . VAL A 1 193 ? 0.023 -8.096 8.887 1.00 98.31 193 VAL A C 1
ATOM 1522 O O . VAL A 1 193 ? 0.962 -8.870 8.701 1.00 98.31 193 VAL A O 1
ATOM 1525 N N . SER A 1 194 ? -1.222 -8.377 8.519 1.00 98.62 194 SER A N 1
ATOM 1526 C CA . SER A 1 194 ? -1.576 -9.496 7.649 1.00 98.62 194 SER A CA 1
ATOM 1527 C C . SER A 1 194 ? -1.729 -8.995 6.214 1.00 98.62 194 SER A C 1
ATOM 1529 O O . SER A 1 194 ? -2.269 -7.910 5.985 1.00 98.62 194 SER A O 1
ATOM 1531 N N . ALA A 1 195 ? -1.270 -9.775 5.235 1.00 98.69 195 ALA A N 1
ATOM 1532 C CA . ALA A 1 195 ? -1.277 -9.393 3.826 1.00 98.69 195 ALA A CA 1
ATOM 1533 C C . ALA A 1 195 ? -1.696 -10.550 2.914 1.00 98.69 195 ALA A C 1
ATOM 1535 O O . ALA A 1 195 ? -1.283 -11.694 3.094 1.00 98.69 195 ALA A O 1
ATOM 1536 N N . ARG A 1 196 ? -2.490 -10.254 1.885 1.00 98.62 196 ARG A N 1
ATOM 1537 C CA . ARG A 1 196 ? -2.928 -11.231 0.886 1.00 98.62 196 ARG A CA 1
ATOM 1538 C C . ARG A 1 196 ? -2.852 -10.632 -0.504 1.00 98.62 196 ARG A C 1
ATOM 1540 O O . ARG A 1 196 ? -3.501 -9.631 -0.776 1.00 98.62 196 ARG A O 1
ATOM 1547 N N . ARG A 1 197 ? -2.113 -11.279 -1.403 1.00 98.44 197 ARG A N 1
ATOM 1548 C CA . ARG A 1 197 ? -2.023 -10.918 -2.823 1.00 98.44 197 ARG A CA 1
ATOM 1549 C C . ARG A 1 197 ? -2.571 -12.053 -3.664 1.00 98.44 197 ARG A C 1
ATOM 1551 O O . ARG A 1 197 ? -2.110 -13.189 -3.543 1.00 98.44 197 ARG A O 1
ATOM 1558 N N . GLU A 1 198 ? -3.491 -11.736 -4.563 1.00 98.44 198 GLU A N 1
ATOM 1559 C CA . GLU A 1 198 ? -4.016 -12.686 -5.540 1.00 98.44 198 GLU A CA 1
ATOM 1560 C C . GLU A 1 198 ? -3.870 -12.151 -6.962 1.00 98.44 198 GLU A C 1
ATOM 1562 O O . GLU A 1 198 ? -3.926 -10.947 -7.213 1.00 98.44 198 GLU A O 1
ATOM 1567 N N . GLU A 1 199 ? -3.692 -13.064 -7.909 1.00 97.69 199 GLU A N 1
ATOM 1568 C CA . GLU A 1 199 ? -3.636 -12.750 -9.332 1.00 97.69 199 GLU A CA 1
ATOM 1569 C C . GLU A 1 199 ? -4.577 -13.675 -10.106 1.00 97.69 199 GLU A C 1
ATOM 1571 O O . GLU A 1 199 ? -4.651 -14.880 -9.851 1.00 97.69 199 GLU A O 1
ATOM 1576 N N . TRP A 1 200 ? -5.299 -13.112 -11.067 1.00 96.31 200 TRP A N 1
ATOM 1577 C CA . TRP A 1 200 ? -6.151 -13.855 -11.979 1.00 96.31 200 TRP A CA 1
ATOM 1578 C C . TRP A 1 200 ? -5.316 -14.566 -13.045 1.00 96.31 200 TRP A C 1
ATOM 1580 O O . TRP A 1 200 ? -4.345 -14.026 -13.585 1.00 96.31 200 TRP A O 1
ATOM 1590 N N . ASN A 1 201 ? -5.725 -15.786 -13.383 1.00 93.88 201 ASN A N 1
ATOM 1591 C CA . ASN A 1 201 ? -5.244 -16.507 -14.551 1.00 93.88 201 ASN A CA 1
ATOM 1592 C C . ASN A 1 201 ? -6.396 -17.257 -15.243 1.00 93.88 201 ASN A C 1
ATOM 1594 O O . ASN A 1 201 ? -7.550 -17.177 -14.829 1.00 93.88 201 ASN A O 1
ATOM 1598 N N . ALA A 1 202 ? -6.083 -18.038 -16.283 1.00 90.56 202 ALA A N 1
ATOM 1599 C CA . ALA A 1 202 ? -7.075 -18.789 -17.063 1.00 90.56 202 ALA A CA 1
ATOM 1600 C C . ALA A 1 202 ? -7.959 -19.752 -16.239 1.00 90.56 202 ALA A C 1
ATOM 1602 O O . ALA A 1 202 ? -9.004 -20.188 -16.710 1.00 90.56 202 ALA A O 1
ATOM 1603 N N . SER A 1 203 ? -7.536 -20.098 -15.025 1.00 92.81 203 SER A N 1
ATOM 1604 C CA . SER A 1 203 ? -8.214 -21.021 -14.114 1.00 92.81 203 SER A CA 1
ATOM 1605 C C . SER A 1 203 ? -8.784 -20.339 -12.861 1.00 92.81 203 SER A C 1
ATOM 1607 O O . SER A 1 203 ? -9.219 -21.026 -11.931 1.00 92.81 203 SER A O 1
ATOM 1609 N N . GLY A 1 204 ? -8.774 -19.005 -12.822 1.00 95.31 204 GLY A N 1
ATOM 1610 C CA . GLY A 1 204 ? -9.344 -18.184 -11.759 1.00 95.31 204 GLY A CA 1
ATOM 1611 C C . GLY A 1 204 ? -8.311 -17.429 -10.921 1.00 95.31 204 GLY A C 1
ATOM 1612 O O . GLY A 1 204 ? -7.125 -17.398 -11.248 1.00 95.31 204 GLY A O 1
ATOM 1613 N N . TRP A 1 205 ? -8.765 -16.843 -9.812 1.00 96.94 205 TRP A N 1
ATOM 1614 C CA . TRP A 1 205 ? -7.900 -16.195 -8.825 1.00 96.94 205 TRP A CA 1
ATOM 1615 C C . TRP A 1 205 ? -6.941 -17.205 -8.190 1.00 96.94 205 TRP A C 1
ATOM 1617 O O . TRP A 1 205 ? -7.328 -18.330 -7.855 1.00 96.94 205 TRP A O 1
ATOM 1627 N N . ARG A 1 206 ? -5.671 -16.826 -8.051 1.00 97.62 206 ARG A N 1
ATOM 1628 C CA . ARG A 1 206 ? -4.635 -17.612 -7.379 1.00 97.62 206 ARG A CA 1
ATOM 1629 C C . ARG A 1 206 ? -3.927 -16.762 -6.348 1.00 97.62 206 ARG A C 1
ATOM 1631 O O . ARG A 1 206 ? -3.500 -15.652 -6.645 1.00 97.62 206 ARG A O 1
ATOM 1638 N N . VAL A 1 207 ? -3.770 -17.325 -5.157 1.00 98.06 207 VAL A N 1
ATOM 1639 C CA . VAL A 1 207 ? -2.976 -16.724 -4.090 1.00 98.06 207 VAL A CA 1
ATOM 1640 C C . VAL A 1 207 ? -1.515 -16.716 -4.521 1.00 98.06 207 VAL A C 1
ATOM 1642 O O . VAL A 1 207 ? -0.957 -17.765 -4.839 1.00 98.06 207 VAL A O 1
ATOM 1645 N N . LYS A 1 208 ? -0.918 -15.525 -4.545 1.00 97.75 208 LYS A N 1
ATOM 1646 C CA . LYS A 1 208 ? 0.525 -15.343 -4.693 1.00 97.75 208 LYS A CA 1
ATOM 1647 C C . LYS A 1 208 ? 1.192 -15.226 -3.326 1.00 97.75 208 LYS A C 1
ATOM 1649 O O . LYS A 1 208 ? 2.182 -15.903 -3.095 1.00 97.75 208 LYS A O 1
ATOM 1654 N N . HIS A 1 209 ? 0.607 -14.424 -2.433 1.00 98.19 209 HIS A N 1
ATOM 1655 C CA . HIS A 1 209 ? 1.057 -14.255 -1.048 1.00 98.19 209 HIS A CA 1
ATOM 1656 C C . HIS A 1 209 ? -0.132 -14.331 -0.093 1.00 98.19 209 HIS A C 1
ATOM 1658 O O . HIS A 1 209 ? -1.199 -13.797 -0.396 1.00 98.19 209 HIS A O 1
ATOM 1664 N N . SER A 1 210 ? 0.062 -14.981 1.053 1.00 97.88 210 SER A N 1
ATOM 1665 C CA . SER A 1 210 ? -0.868 -15.006 2.187 1.00 97.88 210 SER A CA 1
ATOM 1666 C C . SER A 1 210 ? -0.029 -15.047 3.459 1.00 97.88 210 SER A C 1
ATOM 1668 O O . SER A 1 210 ? 0.505 -16.095 3.811 1.00 97.88 210 SER A O 1
ATOM 1670 N N . LEU A 1 211 ? 0.143 -13.886 4.081 1.00 98.19 211 LEU A N 1
ATOM 1671 C CA . LEU A 1 211 ? 1.101 -13.611 5.148 1.00 98.19 211 LEU A CA 1
ATOM 1672 C C . LEU A 1 211 ? 0.367 -13.058 6.377 1.00 98.19 211 LEU A C 1
ATOM 1674 O O . LEU A 1 211 ? -0.652 -12.380 6.233 1.00 98.19 211 LEU A O 1
ATOM 1678 N N . GLY A 1 212 ? 0.917 -13.301 7.566 1.00 96.06 212 GLY A N 1
ATOM 1679 C CA . GLY A 1 212 ? 0.337 -12.874 8.843 1.00 96.06 212 GLY A CA 1
ATOM 1680 C C . GLY A 1 212 ? -0.656 -13.875 9.438 1.00 96.06 212 GLY A C 1
ATOM 1681 O O . GLY A 1 212 ? -0.896 -14.950 8.885 1.00 96.06 212 GLY A O 1
ATOM 1682 N N . ALA A 1 213 ? -1.185 -13.537 10.615 1.00 90.25 213 ALA A N 1
ATOM 1683 C CA . ALA A 1 213 ? -2.051 -14.421 11.395 1.00 90.25 213 ALA A CA 1
ATOM 1684 C C . ALA A 1 213 ? -3.530 -14.342 10.981 1.00 90.25 213 ALA A C 1
ATOM 1686 O O . ALA A 1 213 ? -4.280 -15.296 11.204 1.00 90.25 213 ALA A O 1
ATOM 1687 N N . ASP A 1 214 ? -3.959 -13.231 10.378 1.00 89.12 214 ASP A N 1
ATOM 1688 C CA . ASP A 1 214 ? -5.370 -13.003 10.084 1.00 89.12 214 ASP A CA 1
ATOM 1689 C C . ASP A 1 214 ? -5.793 -13.633 8.761 1.00 89.12 214 ASP A C 1
ATOM 1691 O O . ASP A 1 214 ? -5.151 -13.482 7.718 1.00 89.12 214 ASP A O 1
ATOM 1695 N N . ALA A 1 215 ? -6.979 -14.240 8.768 1.00 90.94 215 ALA A N 1
ATOM 1696 C CA . ALA A 1 215 ? -7.667 -14.589 7.538 1.00 90.94 215 ALA A CA 1
ATOM 1697 C C . ALA A 1 215 ? -8.197 -13.311 6.859 1.00 90.94 215 ALA A C 1
ATOM 1699 O O . ALA A 1 215 ? -9.158 -12.675 7.314 1.00 90.94 215 ALA A O 1
ATOM 1700 N N . LEU A 1 216 ? -7.549 -12.927 5.760 1.00 96.62 216 LEU A N 1
ATOM 1701 C CA . LEU A 1 216 ? -7.992 -11.849 4.880 1.00 96.62 216 LEU A CA 1
ATOM 1702 C C . LEU A 1 216 ? -8.978 -12.361 3.821 1.00 96.62 216 LEU A C 1
ATOM 1704 O O . LEU A 1 216 ? -8.793 -13.485 3.333 1.00 96.62 216 LEU A O 1
ATOM 1708 N N . PRO A 1 217 ? -9.972 -11.540 3.420 1.00 95.94 217 PRO A N 1
ATOM 1709 C CA . PRO A 1 217 ? -10.893 -11.905 2.348 1.00 95.94 217 PRO A CA 1
ATOM 1710 C C . PRO A 1 217 ? -10.126 -12.237 1.061 1.00 95.94 217 PRO A C 1
ATOM 1712 O O . PRO A 1 217 ? -9.109 -11.625 0.752 1.00 95.94 217 PRO A O 1
ATOM 1715 N N . SER A 1 218 ? -10.592 -13.243 0.333 1.00 96.44 218 SER A N 1
ATOM 1716 C CA . SER A 1 218 ? -10.191 -13.554 -1.039 1.00 96.44 218 SER A CA 1
ATOM 1717 C C . SER A 1 218 ? -10.976 -12.692 -2.021 1.00 96.44 218 SER A C 1
ATOM 1719 O O . SER A 1 218 ? -12.079 -12.245 -1.708 1.00 96.44 218 SER A O 1
ATOM 1721 N N . MET A 1 219 ? -10.503 -12.567 -3.264 1.00 95.56 219 MET A N 1
ATOM 1722 C CA . MET A 1 219 ? -11.365 -12.052 -4.332 1.00 95.56 219 MET A CA 1
ATOM 1723 C C . MET A 1 219 ? -12.629 -12.885 -4.537 1.00 95.56 219 MET A C 1
ATOM 1725 O O . MET A 1 219 ? -13.638 -12.348 -4.978 1.00 95.56 219 MET A O 1
ATOM 1729 N N . ASN A 1 220 ? -12.606 -14.182 -4.215 1.00 92.62 220 ASN A N 1
ATOM 1730 C CA . ASN A 1 220 ? -13.807 -15.016 -4.313 1.00 92.62 220 ASN A CA 1
ATOM 1731 C C . ASN A 1 220 ? -14.871 -14.667 -3.257 1.00 92.62 220 ASN A C 1
ATOM 1733 O O . ASN A 1 220 ? -16.021 -15.063 -3.424 1.00 92.62 220 ASN A O 1
ATOM 1737 N N . ASP A 1 221 ? -14.503 -13.926 -2.207 1.00 92.19 221 ASP A N 1
ATOM 1738 C CA . ASP A 1 221 ? -15.422 -13.467 -1.157 1.00 92.19 221 ASP A CA 1
ATOM 1739 C C . ASP A 1 221 ? -16.055 -12.104 -1.496 1.00 92.19 221 ASP A C 1
ATOM 1741 O O . ASP A 1 221 ? -16.846 -11.568 -0.716 1.00 92.19 221 ASP A O 1
ATOM 1745 N N . ILE A 1 222 ? -15.682 -11.513 -2.638 1.00 93.62 222 ILE A N 1
ATOM 1746 C CA . ILE A 1 222 ? -16.079 -10.167 -3.046 1.00 93.62 222 ILE A CA 1
ATOM 1747 C C . ILE A 1 222 ? -16.929 -10.254 -4.309 1.00 93.62 222 ILE A C 1
ATOM 1749 O O . ILE A 1 222 ? -16.450 -10.574 -5.396 1.00 93.62 222 ILE A O 1
ATOM 1753 N N . GLU A 1 223 ? -18.208 -9.916 -4.174 1.00 85.44 223 GLU A N 1
ATOM 1754 C CA . GLU A 1 223 ? -19.089 -9.723 -5.320 1.00 85.44 223 GLU A CA 1
ATOM 1755 C C . GLU A 1 223 ? -18.937 -8.297 -5.855 1.00 85.44 223 GLU A C 1
ATOM 1757 O O . GLU A 1 223 ? -19.466 -7.331 -5.296 1.00 85.44 223 GLU A O 1
ATOM 1762 N N . ASP A 1 224 ? -18.208 -8.154 -6.959 1.00 75.88 224 ASP A N 1
ATOM 1763 C CA . ASP A 1 224 ? -18.040 -6.856 -7.600 1.00 75.88 224 ASP A CA 1
ATOM 1764 C C . ASP A 1 224 ? -19.356 -6.340 -8.197 1.00 75.88 224 ASP A C 1
ATOM 1766 O O . ASP A 1 224 ? -20.014 -6.986 -9.017 1.00 75.88 224 ASP A O 1
ATOM 1770 N N . GLY A 1 225 ? -19.733 -5.126 -7.791 1.00 71.62 225 GLY A N 1
ATOM 1771 C CA . GLY A 1 225 ? -20.982 -4.478 -8.179 1.00 71.62 225 GLY A CA 1
ATOM 1772 C C . GLY A 1 225 ? -20.791 -3.172 -8.950 1.00 71.62 225 GLY A C 1
ATOM 1773 O O . GLY A 1 225 ? -19.690 -2.742 -9.287 1.00 71.62 225 GLY A O 1
ATOM 1774 N N . SER A 1 226 ? -21.905 -2.493 -9.234 1.00 81.00 226 SER A N 1
ATOM 1775 C CA . SER A 1 226 ? -21.867 -1.095 -9.688 1.00 81.00 226 SER A CA 1
ATOM 1776 C C . SER A 1 226 ? -21.693 -0.180 -8.471 1.00 81.00 226 SER A C 1
ATOM 1778 O O . SER A 1 226 ? -22.658 0.435 -8.016 1.00 81.00 226 SER A O 1
ATOM 1780 N N . TRP A 1 227 ? -20.486 -0.163 -7.906 1.00 90.81 227 TRP A N 1
ATOM 1781 C CA . TRP A 1 227 ? -20.162 0.627 -6.719 1.00 90.81 227 TRP A CA 1
ATOM 1782 C C . TRP A 1 227 ? -19.966 2.106 -7.044 1.00 90.81 227 TRP A C 1
ATOM 1784 O O . TRP A 1 227 ? -19.682 2.492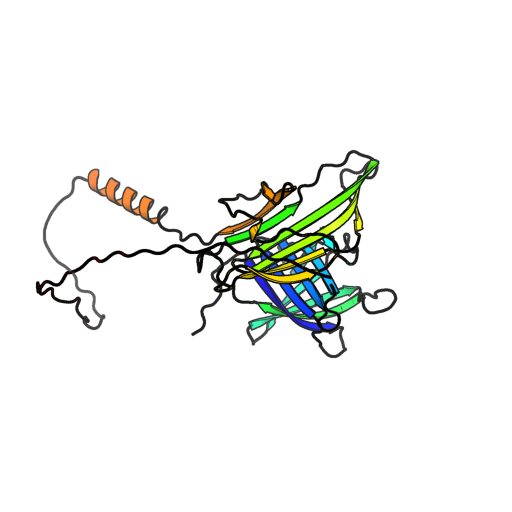 -8.181 1.00 90.81 227 TRP A O 1
ATOM 1794 N N . LYS A 1 228 ? -20.141 2.947 -6.025 1.00 91.44 228 LYS A N 1
ATOM 1795 C CA . LYS A 1 228 ? -19.916 4.392 -6.097 1.00 91.44 228 LYS A CA 1
ATOM 1796 C C . LYS A 1 228 ? -18.915 4.824 -5.041 1.00 91.44 228 LYS A C 1
ATOM 1798 O O . LYS A 1 228 ? -18.878 4.259 -3.954 1.00 91.44 228 LYS A O 1
ATOM 1803 N N . LEU A 1 229 ? -18.164 5.876 -5.344 1.00 94.38 229 LEU A N 1
ATOM 1804 C CA . LEU A 1 229 ? -17.285 6.525 -4.378 1.00 94.38 229 LEU A CA 1
ATOM 1805 C C . LEU A 1 229 ? -18.058 6.901 -3.100 1.00 94.38 229 LEU A C 1
ATOM 1807 O O . LEU A 1 229 ? -19.150 7.465 -3.178 1.00 94.38 229 LEU A O 1
ATOM 1811 N N . GLY A 1 230 ? -17.493 6.569 -1.940 1.00 95.00 230 GLY A N 1
ATOM 1812 C CA . GLY A 1 230 ? -18.072 6.812 -0.616 1.00 95.00 230 GLY A CA 1
ATOM 1813 C C . GLY A 1 230 ? -19.190 5.848 -0.207 1.00 95.00 230 GLY A C 1
ATOM 1814 O O . GLY A 1 230 ? -19.680 5.936 0.915 1.00 95.00 230 GLY A O 1
ATOM 1815 N N . GLN A 1 231 ? -19.603 4.923 -1.078 1.00 95.88 231 GLN A N 1
ATOM 1816 C CA . GLN A 1 231 ? -20.595 3.907 -0.734 1.00 95.88 231 GLN A CA 1
ATOM 1817 C C . GLN A 1 231 ? -20.048 2.951 0.336 1.00 95.88 231 GLN A C 1
ATOM 1819 O O . GLN A 1 231 ? -18.883 2.559 0.280 1.00 95.88 231 GLN A O 1
ATOM 1824 N N . THR A 1 232 ? -20.912 2.522 1.262 1.00 96.25 232 THR A N 1
ATOM 1825 C CA . THR A 1 232 ? -20.631 1.374 2.130 1.00 96.25 232 THR A CA 1
ATOM 1826 C C . THR A 1 232 ? -20.977 0.065 1.418 1.00 96.25 232 THR A C 1
ATOM 1828 O O . THR A 1 232 ? -22.078 -0.081 0.878 1.00 96.25 232 THR A O 1
ATOM 1831 N N . VAL A 1 233 ? -20.043 -0.880 1.418 1.00 95.75 233 VAL A N 1
ATOM 1832 C CA . VAL A 1 233 ? -20.214 -2.247 0.909 1.00 95.75 233 VAL A CA 1
ATOM 1833 C C . VAL A 1 233 ? -19.869 -3.251 2.004 1.00 95.75 233 VAL A C 1
ATOM 1835 O O . VAL A 1 233 ? -19.097 -2.938 2.907 1.00 95.75 233 VAL A O 1
ATOM 1838 N N . THR A 1 234 ? -20.437 -4.451 1.930 1.00 95.25 234 THR A N 1
ATOM 1839 C CA . THR A 1 234 ? -20.162 -5.527 2.887 1.00 95.25 234 THR A CA 1
ATOM 1840 C C . THR A 1 234 ? -19.336 -6.608 2.205 1.00 95.25 234 THR A C 1
ATOM 1842 O O . THR A 1 234 ? -19.732 -7.108 1.156 1.00 95.25 234 THR A O 1
ATOM 1845 N N . VAL A 1 235 ? -18.202 -6.969 2.803 1.00 94.06 235 VAL A N 1
ATOM 1846 C CA . VAL A 1 235 ? -17.313 -8.047 2.349 1.00 94.06 235 VAL A CA 1
ATOM 1847 C C . VAL A 1 235 ? -17.023 -8.935 3.548 1.00 94.06 235 VAL A C 1
ATOM 1849 O O . VAL A 1 235 ? -16.573 -8.430 4.574 1.00 94.06 235 VAL A O 1
ATOM 1852 N N . ALA A 1 236 ? -17.290 -10.239 3.430 1.00 90.94 236 ALA A N 1
ATOM 1853 C CA . ALA A 1 236 ? -17.096 -11.204 4.518 1.00 90.94 236 ALA A CA 1
ATOM 1854 C C . ALA A 1 236 ? -17.637 -10.691 5.875 1.00 90.94 236 ALA A C 1
ATOM 1856 O O . ALA A 1 236 ? -16.918 -10.653 6.869 1.00 90.94 236 ALA A O 1
ATOM 1857 N N . GLU A 1 237 ? -18.894 -10.224 5.876 1.00 91.38 237 GLU A N 1
ATOM 1858 C CA . GLU A 1 237 ? -19.618 -9.690 7.049 1.00 91.38 237 GLU A CA 1
ATOM 1859 C C . GLU A 1 237 ? -19.063 -8.386 7.657 1.00 91.38 237 GLU A C 1
ATOM 1861 O O . GLU A 1 237 ? -19.635 -7.869 8.616 1.00 91.38 237 GLU A O 1
ATOM 1866 N N . LYS A 1 238 ? -18.009 -7.793 7.083 1.00 94.25 238 LYS A N 1
ATOM 1867 C CA . LYS A 1 238 ? -17.454 -6.503 7.517 1.00 94.25 238 LYS A CA 1
ATOM 1868 C C . LYS A 1 238 ? -17.848 -5.378 6.564 1.00 94.25 238 LYS A C 1
ATOM 1870 O O . LYS A 1 238 ? -17.966 -5.580 5.355 1.00 94.25 238 LYS A O 1
ATOM 1875 N N . GLU A 1 239 ? -18.066 -4.183 7.109 1.00 96.19 239 GLU A N 1
ATOM 1876 C CA . GLU A 1 239 ? -18.390 -2.988 6.325 1.00 96.19 239 GLU A CA 1
ATOM 1877 C C . GLU A 1 239 ? -17.124 -2.271 5.845 1.00 96.19 239 GLU A C 1
ATOM 1879 O O . GLU A 1 239 ? -16.175 -2.062 6.601 1.00 96.19 239 GLU A O 1
ATOM 1884 N N . TYR A 1 240 ? -17.147 -1.827 4.592 1.00 97.38 240 TYR A N 1
ATOM 1885 C CA . TYR A 1 240 ? -16.068 -1.093 3.944 1.00 97.38 240 TYR A CA 1
ATOM 1886 C C . TYR A 1 240 ? -16.605 0.147 3.239 1.00 97.38 240 TYR A C 1
ATOM 1888 O O . TYR A 1 240 ? -17.709 0.136 2.699 1.00 97.38 240 TYR A O 1
ATOM 1896 N N . THR A 1 241 ? -15.807 1.207 3.191 1.00 97.50 241 THR A N 1
ATOM 1897 C CA . THR A 1 241 ? -16.044 2.391 2.365 1.00 97.50 241 THR A CA 1
ATOM 1898 C C . THR A 1 241 ? -15.315 2.245 1.036 1.00 97.50 241 THR A C 1
ATOM 1900 O O . THR A 1 241 ? -14.119 1.963 1.006 1.00 97.50 241 THR A O 1
ATOM 1903 N N . VAL A 1 242 ? -16.011 2.498 -0.072 1.00 97.69 242 VAL A N 1
ATOM 1904 C CA . VAL A 1 242 ? -15.402 2.573 -1.406 1.00 97.69 242 VAL A CA 1
ATOM 1905 C C . VAL A 1 242 ? -14.625 3.884 -1.526 1.00 97.69 242 VAL A C 1
ATOM 1907 O O . VAL A 1 242 ? -15.214 4.952 -1.699 1.00 97.69 242 VAL A O 1
ATOM 1910 N N . ARG A 1 243 ? -13.299 3.815 -1.413 1.00 97.44 243 ARG A N 1
ATOM 1911 C CA . ARG A 1 243 ? -12.391 4.973 -1.437 1.00 97.44 243 ARG A CA 1
ATOM 1912 C C . ARG A 1 243 ? -11.963 5.394 -2.829 1.00 97.44 243 ARG A C 1
ATOM 1914 O O . ARG A 1 243 ? -11.742 6.576 -3.067 1.00 97.44 243 ARG A O 1
ATOM 1921 N N . ALA A 1 244 ? -11.896 4.440 -3.744 1.00 96.31 244 ALA A N 1
ATOM 1922 C CA . ALA A 1 244 ? -11.604 4.683 -5.143 1.00 96.31 244 ALA A CA 1
ATOM 1923 C C . ALA A 1 244 ? -12.366 3.683 -6.007 1.00 96.31 244 ALA A C 1
ATOM 1925 O O . ALA A 1 244 ? -12.585 2.546 -5.589 1.00 96.31 244 ALA A O 1
ATOM 1926 N N . PHE A 1 245 ? -12.773 4.102 -7.203 1.00 95.00 245 PHE A N 1
ATOM 1927 C CA . PHE A 1 245 ? -13.451 3.237 -8.162 1.00 95.00 245 PHE A CA 1
ATOM 1928 C C . PHE A 1 245 ? -13.237 3.744 -9.589 1.00 95.00 245 PHE A C 1
ATOM 1930 O O . PHE A 1 245 ? -13.490 4.910 -9.883 1.00 95.00 245 PHE A O 1
ATOM 1937 N N . GLU A 1 246 ? -12.839 2.848 -10.483 1.00 92.12 246 GLU A N 1
ATOM 1938 C CA . GLU A 1 246 ? -12.751 3.065 -11.921 1.00 92.12 246 GLU A CA 1
ATOM 1939 C C . GLU A 1 246 ? -13.276 1.820 -12.646 1.00 92.12 246 GLU A C 1
ATOM 1941 O O . GLU A 1 246 ? -13.010 0.686 -12.252 1.00 92.12 246 GLU A O 1
ATOM 1946 N N . SER A 1 247 ? -14.027 2.006 -13.731 1.00 88.25 247 SER A N 1
ATOM 1947 C CA . SER A 1 247 ? -14.498 0.887 -14.543 1.00 88.25 247 SER A CA 1
ATOM 1948 C C . SER A 1 247 ? -14.406 1.210 -16.023 1.00 88.25 247 SER A C 1
ATOM 1950 O O . SER A 1 247 ? -15.028 2.159 -16.503 1.00 88.25 247 SER A O 1
ATOM 1952 N N . LEU A 1 248 ? -13.706 0.355 -16.769 1.00 77.69 248 LEU A N 1
ATOM 1953 C CA . LEU A 1 248 ? -13.665 0.393 -18.228 1.00 77.69 248 LEU A CA 1
ATOM 1954 C C . LEU A 1 248 ? -14.803 -0.448 -18.812 1.00 77.69 248 LEU A C 1
ATOM 1956 O O . LEU A 1 248 ? -14.624 -1.316 -19.670 1.00 77.69 248 LEU A O 1
ATOM 1960 N N . ARG A 1 249 ? -16.032 -0.189 -18.363 1.00 66.81 249 ARG A N 1
ATOM 1961 C CA . ARG A 1 249 ? -17.198 -0.605 -19.142 1.00 66.81 249 ARG A CA 1
ATOM 1962 C C . ARG A 1 249 ? -17.209 0.280 -20.378 1.00 66.81 249 ARG A C 1
ATOM 1964 O O . ARG A 1 249 ? -17.379 1.488 -20.254 1.00 66.81 249 ARG A O 1
ATOM 1971 N N . TYR A 1 250 ? -16.994 -0.321 -21.552 1.00 47.78 250 TYR A N 1
ATOM 1972 C CA . TYR A 1 250 ? -17.144 0.336 -22.853 1.00 47.78 250 TYR A CA 1
ATOM 1973 C C . TYR A 1 250 ? -18.249 1.393 -22.784 1.00 47.78 250 TYR A C 1
ATOM 1975 O O . TYR A 1 250 ? -19.410 1.045 -22.547 1.00 47.78 250 TYR A O 1
ATOM 1983 N N . VAL A 1 251 ? -17.897 2.658 -23.036 1.00 40.81 251 VAL A N 1
ATOM 1984 C CA . VAL A 1 251 ? -18.861 3.718 -23.343 1.00 40.81 251 VAL A CA 1
ATOM 1985 C C . VAL A 1 251 ? -19.501 3.365 -24.687 1.00 40.81 251 VAL A C 1
ATOM 1987 O O . VAL A 1 251 ? -19.221 3.947 -25.728 1.00 40.81 251 VAL A O 1
ATOM 1990 N N . THR A 1 252 ? -20.352 2.350 -24.694 1.00 38.19 252 THR A N 1
ATOM 1991 C CA . THR A 1 252 ? -21.308 2.144 -25.767 1.00 38.19 252 THR A CA 1
ATOM 1992 C C . THR A 1 252 ? -22.572 2.872 -25.341 1.00 38.19 252 THR A C 1
ATOM 1994 O O . THR A 1 252 ? -23.236 2.502 -24.382 1.00 38.19 252 THR A O 1
ATOM 1997 N N . SER A 1 253 ? -22.890 3.939 -26.078 1.00 42.53 253 SER A N 1
ATOM 1998 C CA . SER A 1 253 ? -24.214 4.565 -26.120 1.00 42.53 253 SER A CA 1
ATOM 1999 C C . SER A 1 253 ? -24.656 5.421 -24.915 1.00 42.53 253 SER A C 1
ATOM 2001 O O . SER A 1 253 ? -25.619 5.087 -24.233 1.00 42.53 253 SER A O 1
ATOM 2003 N N . SER A 1 254 ? -24.104 6.634 -24.797 1.00 36.50 254 SER A N 1
ATOM 2004 C CA . SER A 1 254 ? -24.911 7.793 -24.349 1.00 36.50 254 SER A CA 1
ATOM 2005 C C . SER A 1 254 ? -24.654 9.047 -25.186 1.00 36.50 254 SER A C 1
ATOM 2007 O O . SER A 1 254 ? -25.607 9.705 -25.594 1.00 36.50 254 SER A O 1
ATOM 2009 N N . ILE A 1 255 ? -23.407 9.319 -25.585 1.00 42.91 255 ILE A N 1
ATOM 2010 C CA . ILE A 1 255 ? -23.101 10.482 -26.442 1.00 42.91 255 ILE A CA 1
ATOM 2011 C C . ILE A 1 255 ? -23.594 10.272 -27.885 1.00 42.91 255 ILE A C 1
ATOM 2013 O O . ILE A 1 255 ? -24.238 11.155 -28.446 1.00 42.91 255 ILE A O 1
ATOM 2017 N N . TYR A 1 256 ? -23.428 9.076 -28.459 1.00 39.16 256 TYR A N 1
ATOM 2018 C CA . TYR A 1 256 ? -23.929 8.796 -29.814 1.00 39.16 256 TYR A CA 1
ATOM 2019 C C . TYR A 1 256 ? -25.456 8.674 -29.899 1.00 39.16 256 TYR A C 1
ATOM 2021 O O . TYR A 1 256 ? -26.025 8.994 -30.939 1.00 39.16 256 TYR A O 1
ATOM 2029 N N . ARG A 1 257 ? -26.147 8.278 -28.818 1.00 39.91 257 ARG A N 1
ATOM 2030 C CA . ARG A 1 257 ? -27.620 8.217 -28.800 1.00 39.91 257 ARG A CA 1
ATOM 2031 C C . ARG A 1 257 ? -28.238 9.610 -28.671 1.00 39.91 257 ARG A C 1
ATOM 2033 O O . ARG A 1 257 ? -29.271 9.862 -29.283 1.00 39.91 257 ARG A O 1
ATOM 2040 N N . LEU A 1 258 ? -27.581 10.522 -27.948 1.00 40.16 258 LEU A N 1
ATOM 2041 C CA . LEU A 1 258 ? -27.988 11.925 -27.893 1.00 40.16 258 LEU A CA 1
ATOM 2042 C C . LEU A 1 258 ? -27.740 12.624 -29.239 1.00 40.16 258 LEU A C 1
ATOM 2044 O O . LEU A 1 258 ? -28.618 13.337 -29.712 1.00 40.16 258 LEU A O 1
ATOM 2048 N N . PHE A 1 259 ? -26.618 12.340 -29.913 1.00 42.50 259 PHE A N 1
ATOM 2049 C CA . PHE A 1 259 ? -26.336 12.880 -31.250 1.00 42.50 259 PHE A CA 1
ATOM 2050 C C . PHE A 1 259 ? -27.281 12.331 -32.335 1.00 42.50 259 PHE A C 1
ATOM 2052 O O . PHE A 1 259 ? -27.761 13.101 -33.168 1.00 42.50 259 PHE A O 1
ATOM 2059 N N . TYR A 1 260 ? -27.627 11.037 -32.303 1.00 41.47 260 TYR A N 1
ATOM 2060 C CA . TYR A 1 260 ? -28.616 10.462 -33.230 1.00 41.47 260 TYR A CA 1
ATOM 2061 C C . TYR A 1 260 ? -30.051 10.942 -32.949 1.00 41.47 260 TYR A C 1
ATOM 2063 O O . TYR A 1 260 ? -30.811 11.178 -33.884 1.00 41.47 260 TYR A O 1
ATOM 2071 N N . MET A 1 261 ? -30.437 11.150 -31.684 1.00 46.06 261 MET A N 1
ATOM 2072 C CA . MET A 1 261 ? -31.766 11.692 -31.365 1.00 46.06 261 MET A CA 1
ATOM 2073 C C . MET A 1 261 ? -31.885 13.201 -31.638 1.00 46.06 261 MET A C 1
ATOM 2075 O O . MET A 1 261 ? -32.960 13.661 -32.027 1.00 46.06 261 MET A O 1
ATOM 2079 N N . LEU A 1 262 ? -30.801 13.975 -31.499 1.00 45.06 262 LEU A N 1
ATOM 2080 C CA . LEU A 1 262 ? -30.778 15.401 -31.853 1.00 45.06 262 LEU A CA 1
ATOM 2081 C C . LEU A 1 262 ? -30.794 15.623 -33.373 1.00 45.06 262 LEU A C 1
ATOM 2083 O O . LEU A 1 262 ? -31.477 16.529 -33.847 1.00 45.06 262 LEU A O 1
ATOM 2087 N N . THR A 1 263 ? -30.125 14.768 -34.151 1.00 47.03 263 THR A N 1
ATOM 2088 C CA . THR A 1 263 ? -30.174 14.838 -35.623 1.00 47.03 263 THR A CA 1
ATOM 2089 C C . THR A 1 263 ? -31.518 14.365 -36.188 1.00 47.03 263 THR A C 1
ATOM 2091 O O . THR A 1 263 ? -32.043 15.006 -37.098 1.00 47.03 263 THR A O 1
ATOM 2094 N N . ALA A 1 264 ? -32.159 13.352 -35.592 1.00 45.75 264 ALA A N 1
ATOM 2095 C CA . ALA A 1 264 ? -33.514 12.940 -35.979 1.00 45.75 264 ALA A CA 1
ATOM 2096 C C . ALA A 1 264 ? -34.584 14.012 -35.665 1.00 45.75 264 ALA A C 1
ATOM 2098 O O . ALA A 1 264 ? -35.465 14.262 -36.487 1.00 45.75 264 ALA A O 1
ATOM 2099 N N . ARG A 1 265 ? -34.476 14.736 -34.536 1.00 40.06 265 ARG A N 1
ATOM 2100 C CA . ARG A 1 265 ? -35.414 15.831 -34.196 1.00 40.06 265 ARG A CA 1
ATOM 2101 C C . ARG A 1 265 ? -35.250 17.102 -35.035 1.00 40.06 265 ARG A C 1
ATOM 2103 O O . ARG A 1 265 ? -36.216 17.853 -35.164 1.00 40.06 265 ARG A O 1
ATOM 2110 N N . CYS A 1 266 ? -34.075 17.351 -35.616 1.00 41.81 266 CYS A N 1
ATOM 2111 C CA . CYS A 1 266 ? -33.887 18.448 -36.577 1.00 41.81 266 CYS A CA 1
ATOM 2112 C C . CYS A 1 266 ? -34.463 18.122 -37.969 1.00 41.81 266 CYS A C 1
ATOM 2114 O O . CYS A 1 266 ? -34.887 19.029 -38.688 1.00 41.81 266 CYS A O 1
ATOM 2116 N N . SER A 1 267 ? -34.532 16.837 -38.328 1.00 42.72 267 SER A N 1
ATOM 2117 C CA . SER A 1 267 ? -35.087 16.365 -39.602 1.00 42.72 267 SER A CA 1
ATOM 2118 C C . SER A 1 267 ? -36.621 16.414 -39.654 1.00 42.72 267 SER A C 1
ATOM 2120 O O . SER A 1 267 ? -37.184 16.662 -40.714 1.00 42.72 267 SER A O 1
ATOM 2122 N N . GLU A 1 268 ? -37.322 16.204 -38.536 1.00 41.41 268 GLU A N 1
ATOM 2123 C CA . GLU A 1 268 ? -38.800 16.199 -38.520 1.00 41.41 268 GLU A CA 1
ATOM 2124 C C . GLU A 1 268 ? -39.427 17.598 -38.403 1.00 41.41 268 GLU A C 1
ATOM 2126 O O . GLU A 1 268 ? -40.588 17.785 -38.756 1.00 41.41 268 GLU A O 1
ATOM 2131 N N . ARG A 1 269 ? -38.670 18.606 -37.947 1.00 43.88 269 ARG A N 1
ATOM 2132 C CA . ARG A 1 269 ? -39.173 19.985 -37.786 1.00 43.88 269 ARG A CA 1
ATOM 2133 C C . ARG A 1 269 ? -38.947 20.904 -38.980 1.00 43.88 269 ARG A C 1
ATOM 2135 O O . ARG A 1 269 ? -39.510 21.994 -38.993 1.00 43.88 269 ARG A O 1
ATOM 2142 N N . SER A 1 270 ? -38.132 20.507 -39.953 1.00 42.34 270 SER A N 1
ATOM 2143 C CA . SER A 1 270 ? -37.727 21.404 -41.040 1.00 42.34 270 SER A CA 1
ATOM 2144 C C . SER A 1 270 ? -38.440 21.166 -42.367 1.00 42.34 270 SER A C 1
ATOM 2146 O O . SER A 1 270 ? -38.338 22.031 -43.220 1.00 42.34 270 SER A O 1
ATOM 2148 N N . GLY A 1 271 ? -39.207 20.083 -42.555 1.00 42.88 271 GLY A N 1
ATOM 2149 C CA . GLY A 1 271 ? -40.114 19.946 -43.708 1.00 42.88 271 GLY A CA 1
ATOM 2150 C C . GLY A 1 271 ? -39.469 20.120 -45.093 1.00 42.88 271 GLY A C 1
ATOM 2151 O O . GLY A 1 271 ? -40.169 20.441 -46.049 1.00 42.88 271 GLY A O 1
ATOM 2152 N N . ILE A 1 272 ? -38.155 19.926 -45.223 1.00 37.66 272 ILE A N 1
ATOM 2153 C CA . ILE A 1 272 ? -37.422 20.148 -46.472 1.00 37.66 272 ILE A CA 1
ATOM 2154 C C . ILE A 1 272 ? -36.888 18.803 -46.966 1.00 37.66 272 ILE A C 1
ATOM 2156 O O . ILE A 1 272 ? -35.802 18.358 -46.610 1.00 37.66 272 ILE A O 1
ATOM 2160 N N . TRP A 1 273 ? -37.674 18.168 -47.830 1.00 37.16 273 TRP A N 1
ATOM 2161 C CA . TRP A 1 273 ? -37.110 17.580 -49.044 1.00 37.16 273 TRP A CA 1
ATOM 2162 C C . TRP A 1 273 ? -37.044 18.706 -50.084 1.00 37.16 273 TRP A C 1
ATOM 2164 O O . TRP A 1 273 ? -37.995 19.484 -50.177 1.00 37.16 273 TRP A O 1
ATOM 2174 N N . PRO A 1 274 ? -35.950 18.837 -50.852 1.00 46.69 274 PRO A N 1
ATOM 2175 C CA . PRO A 1 274 ? -35.936 18.190 -52.168 1.00 46.69 274 PRO A CA 1
ATOM 2176 C C . PRO A 1 274 ? -34.529 17.668 -52.557 1.00 46.69 274 PRO A C 1
ATOM 2178 O O . PRO A 1 274 ? -33.505 18.181 -52.131 1.00 46.69 274 PRO A O 1
ATOM 2181 N N . CYS A 1 275 ? -34.445 16.512 -53.213 1.00 29.28 275 CYS A N 1
ATOM 2182 C CA . CYS A 1 275 ? -34.357 16.352 -54.673 1.00 29.28 275 CYS A CA 1
ATOM 2183 C C . CYS A 1 275 ? -32.915 16.367 -55.220 1.00 29.28 275 CYS A C 1
ATOM 2185 O O . CYS A 1 275 ? -32.002 16.996 -54.701 1.00 29.28 275 CYS A O 1
ATOM 2187 N N . GLN A 1 276 ? -32.745 15.573 -56.273 1.00 39.81 276 GLN A N 1
ATOM 2188 C CA . GLN A 1 276 ? -31.515 15.214 -56.966 1.00 39.81 276 GLN A CA 1
ATOM 2189 C C . GLN A 1 276 ? -30.685 16.426 -57.415 1.00 39.81 276 GLN A C 1
ATOM 2191 O O . GLN A 1 276 ? -31.208 17.293 -58.111 1.00 39.81 276 GLN A O 1
ATOM 2196 N N . ARG A 1 277 ? -29.366 16.386 -57.176 1.00 33.59 277 ARG A N 1
ATOM 2197 C CA . ARG A 1 277 ? -28.276 16.436 -58.182 1.00 33.59 277 ARG A CA 1
ATOM 2198 C C . ARG A 1 277 ? -26.940 16.809 -57.524 1.00 33.59 277 ARG A C 1
ATOM 2200 O O . ARG A 1 277 ? -26.894 17.523 -56.531 1.00 33.59 277 ARG A O 1
ATOM 2207 N N . SER A 1 278 ? -25.870 16.346 -58.175 1.00 32.06 278 SER A N 1
ATOM 2208 C CA . SER A 1 278 ? -24.451 16.725 -58.032 1.00 32.06 278 SER A CA 1
ATOM 2209 C C . SER A 1 278 ? -23.706 16.305 -56.756 1.00 32.06 278 SER A C 1
ATOM 2211 O O . SER A 1 278 ? -23.665 17.019 -55.762 1.00 32.06 278 SER A O 1
ATOM 2213 N N . CYS A 1 279 ? -22.994 15.177 -56.862 1.00 33.41 279 CYS A N 1
ATOM 2214 C CA . CYS A 1 279 ? -21.784 14.906 -56.083 1.00 33.41 279 CYS A CA 1
ATOM 2215 C C . CYS A 1 279 ? -20.627 15.797 -56.566 1.00 33.41 279 CYS A C 1
ATOM 2217 O O . CYS A 1 279 ? -20.373 15.824 -57.772 1.00 33.41 279 CYS A O 1
ATOM 2219 N N . PRO A 1 280 ? -19.832 16.393 -55.664 1.00 33.78 280 PRO A N 1
ATOM 2220 C CA . PRO A 1 280 ? -18.441 16.713 -55.936 1.00 33.78 280 PRO A CA 1
ATOM 2221 C C . PRO A 1 280 ? -17.548 15.579 -55.412 1.00 33.78 280 PRO A C 1
ATOM 2223 O O . PRO A 1 280 ? -17.544 15.268 -54.220 1.00 33.78 280 PRO A O 1
ATOM 2226 N N . GLN A 1 281 ? -16.798 14.950 -56.317 1.00 35.09 281 GLN A N 1
ATOM 2227 C CA . GLN A 1 281 ? -15.679 14.072 -55.976 1.00 35.09 281 GLN A CA 1
ATOM 2228 C C . GLN A 1 281 ? -14.550 14.901 -55.347 1.00 35.09 281 GLN A C 1
ATOM 2230 O O . GLN A 1 281 ? -14.142 15.908 -55.922 1.00 35.09 281 GLN A O 1
ATOM 2235 N N . TRP A 1 282 ? -14.017 14.446 -54.211 1.00 32.69 282 TRP A N 1
ATOM 2236 C CA . TRP A 1 282 ? -12.709 14.869 -53.703 1.00 32.69 282 TRP A CA 1
ATOM 2237 C C . TRP A 1 282 ? -11.667 13.773 -53.977 1.00 32.69 282 TRP A C 1
ATOM 2239 O O . TRP A 1 282 ? -11.993 12.588 -53.855 1.00 32.69 282 TRP A O 1
ATOM 2249 N N . PRO A 1 283 ? -10.439 14.138 -54.389 1.00 33.12 283 PRO A N 1
ATOM 2250 C CA . PRO A 1 283 ? -9.447 13.198 -54.891 1.00 33.12 283 PRO A CA 1
ATOM 2251 C C . PRO A 1 283 ? -8.634 12.563 -53.758 1.00 33.12 283 PRO A C 1
ATOM 2253 O O . PRO A 1 283 ? -8.299 13.221 -52.777 1.00 33.12 283 PRO A O 1
ATOM 2256 N N . GLY A 1 284 ? -8.236 11.304 -53.954 1.00 37.62 284 GLY A N 1
ATOM 2257 C CA . GLY A 1 284 ? -7.085 10.730 -53.254 1.00 37.62 284 GLY A CA 1
ATOM 2258 C C . GLY A 1 284 ? -7.384 9.635 -52.237 1.00 37.62 284 GLY A C 1
ATOM 2259 O O . GLY A 1 284 ? -6.895 9.723 -51.122 1.00 37.62 284 GLY A O 1
ATOM 2260 N N . TRP A 1 285 ? -8.109 8.582 -52.621 1.00 32.12 285 TRP A N 1
ATOM 2261 C CA . TRP A 1 285 ? -8.025 7.278 -51.949 1.00 32.12 285 TRP A CA 1
ATOM 2262 C C . TRP A 1 285 ? -7.892 6.160 -53.001 1.00 32.12 285 TRP A C 1
ATOM 2264 O O . TRP A 1 285 ? -8.625 6.181 -53.993 1.00 32.12 285 TRP A O 1
ATOM 2274 N N . PRO A 1 286 ? -6.955 5.206 -52.836 1.00 36.66 286 PRO A N 1
ATOM 2275 C CA . PRO A 1 286 ? -6.786 4.083 -53.755 1.00 36.66 286 PRO A CA 1
ATOM 2276 C C . PRO A 1 286 ? -7.950 3.074 -53.647 1.00 36.66 286 PRO A C 1
ATOM 2278 O O . PRO A 1 286 ? -8.607 2.987 -52.606 1.00 36.66 286 PRO A O 1
ATOM 2281 N N . PRO A 1 287 ? -8.239 2.314 -54.720 1.00 35.47 287 PRO A N 1
ATOM 2282 C CA . PRO A 1 287 ? -9.489 1.579 -54.859 1.00 35.47 287 PRO A CA 1
ATOM 2283 C C . PRO A 1 287 ? -9.552 0.296 -54.016 1.00 35.47 287 PRO A C 1
ATOM 2285 O O . PRO A 1 287 ? -8.665 -0.550 -54.055 1.00 35.47 287 PRO A O 1
ATOM 2288 N N . SER A 1 288 ? -10.675 0.173 -53.304 1.00 33.41 288 SER A N 1
ATOM 2289 C CA . SER A 1 288 ? -11.495 -1.026 -53.067 1.00 33.41 288 SER A CA 1
ATOM 2290 C C . SER A 1 288 ? -10.832 -2.413 -53.120 1.00 33.41 288 SER A C 1
ATOM 2292 O O . SER A 1 288 ? -10.507 -2.914 -54.196 1.00 33.41 288 SER A O 1
ATOM 2294 N N . TRP A 1 289 ? -10.889 -3.126 -51.994 1.00 35.31 289 TRP A N 1
ATOM 2295 C CA . TRP A 1 289 ? -11.133 -4.571 -51.997 1.00 35.31 289 TRP A CA 1
ATOM 2296 C C . TRP A 1 289 ? -12.586 -4.815 -51.589 1.00 35.31 289 TRP A C 1
ATOM 2298 O O . TRP A 1 289 ? -13.061 -4.309 -50.573 1.00 35.31 289 TRP A O 1
ATOM 2308 N N . GLY A 1 290 ? -13.317 -5.491 -52.475 1.00 31.52 290 GLY A N 1
ATOM 2309 C CA . GLY A 1 290 ? -14.770 -5.591 -52.451 1.00 31.52 290 GLY A CA 1
ATOM 2310 C C . GLY A 1 290 ? -15.322 -6.462 -51.326 1.00 31.52 290 GLY A C 1
ATOM 2311 O O . GLY A 1 290 ? -14.734 -7.468 -50.935 1.00 31.52 290 GLY A O 1
ATOM 2312 N N . ALA A 1 291 ? -16.513 -6.090 -50.858 1.00 33.50 291 ALA A N 1
ATOM 2313 C CA . ALA A 1 291 ? -17.363 -6.974 -50.076 1.00 33.50 291 ALA A CA 1
ATOM 2314 C C . ALA A 1 291 ? -17.880 -8.140 -50.953 1.00 33.50 291 ALA A C 1
ATOM 2316 O O . ALA A 1 291 ? -18.066 -7.974 -52.165 1.00 33.50 291 ALA A O 1
ATOM 2317 N N . PRO A 1 292 ? -18.107 -9.328 -50.368 1.00 35.38 292 PRO A N 1
ATOM 2318 C CA . PRO A 1 292 ? -18.281 -10.562 -51.117 1.00 35.38 292 PRO A CA 1
ATOM 2319 C C . PRO A 1 292 ? -19.690 -10.704 -51.704 1.00 35.38 292 PRO A C 1
ATOM 2321 O O . PRO A 1 292 ? -20.699 -10.373 -51.081 1.00 35.38 292 PRO A O 1
ATOM 2324 N N . ARG A 1 293 ? -19.747 -11.261 -52.919 1.00 31.55 293 ARG A N 1
ATOM 2325 C CA . ARG A 1 293 ? -20.985 -11.705 -53.566 1.00 31.55 293 ARG A CA 1
ATOM 2326 C C . ARG A 1 293 ? -21.592 -12.887 -52.815 1.00 31.55 293 ARG A C 1
ATOM 2328 O O . ARG A 1 293 ? -20.932 -13.893 -52.572 1.00 31.55 293 ARG A O 1
ATOM 2335 N N . SER A 1 294 ? -22.891 -12.784 -52.576 1.00 33.38 294 SER A N 1
ATOM 2336 C CA . SER A 1 294 ? -23.776 -13.891 -52.251 1.00 33.38 294 SER A CA 1
ATOM 2337 C C . SER A 1 294 ? -23.857 -14.893 -53.411 1.00 33.38 294 SER A C 1
ATOM 2339 O O . SER A 1 294 ? -24.126 -14.530 -54.557 1.00 33.38 294 SER A O 1
ATOM 2341 N N . LYS A 1 295 ? -23.685 -16.180 -53.101 1.00 34.66 295 LYS A N 1
ATOM 2342 C CA . LYS A 1 295 ? -24.289 -17.297 -53.836 1.00 34.66 295 LYS A CA 1
ATOM 2343 C C . LYS A 1 295 ? -24.667 -18.377 -52.832 1.00 34.66 295 LYS A C 1
ATOM 2345 O O . LYS A 1 295 ? -23.856 -18.771 -52.001 1.00 34.66 295 LYS A O 1
ATOM 2350 N N . GLY A 1 296 ? -25.925 -18.797 -52.898 1.00 29.78 296 GLY A N 1
ATOM 2351 C CA . GLY A 1 296 ? -26.460 -19.874 -52.084 1.00 29.78 296 GLY A CA 1
ATOM 2352 C C . GLY A 1 296 ? -25.992 -21.253 -52.541 1.00 29.78 296 GLY A C 1
ATOM 2353 O O . GLY A 1 296 ? -25.525 -21.441 -53.662 1.00 29.78 296 GLY A O 1
ATOM 2354 N N . GLY A 1 297 ? -26.195 -22.221 -51.654 1.00 30.11 297 GLY A N 1
ATOM 2355 C CA . GLY A 1 297 ? -26.047 -23.644 -51.921 1.00 30.11 297 GLY A CA 1
ATOM 2356 C C . GLY A 1 297 ? -26.622 -24.439 -50.754 1.00 30.11 297 GLY A C 1
ATOM 2357 O O . GLY A 1 297 ? -26.064 -24.439 -49.664 1.00 30.11 297 GLY A O 1
ATOM 2358 N N . ARG A 1 298 ? -27.782 -25.063 -50.979 1.00 32.41 298 ARG A N 1
ATOM 2359 C CA . ARG A 1 298 ? -28.420 -26.051 -50.096 1.00 32.41 298 ARG A CA 1
ATOM 2360 C C . ARG A 1 298 ? -27.648 -27.376 -50.124 1.00 32.41 298 ARG A C 1
ATOM 2362 O O . ARG A 1 298 ? -27.194 -27.761 -51.195 1.00 32.41 298 ARG A O 1
ATOM 2369 N N . SER A 1 299 ? -27.632 -28.102 -49.003 1.00 30.61 299 SER A N 1
ATOM 2370 C CA . SER A 1 299 ? -27.790 -29.577 -48.857 1.00 30.61 299 SER A CA 1
ATOM 2371 C C . SER A 1 299 ? -27.295 -29.979 -47.453 1.00 30.61 299 SER A C 1
ATOM 2373 O O . SER A 1 299 ? -26.179 -29.663 -47.072 1.00 30.61 299 SER A O 1
ATOM 2375 N N . SER A 1 300 ? -28.196 -30.306 -46.519 1.00 32.28 300 SER A N 1
ATOM 2376 C CA . SER A 1 300 ? -28.711 -31.651 -46.182 1.00 32.28 300 SER A CA 1
ATOM 2377 C C . SER A 1 300 ? -27.705 -32.548 -45.446 1.00 32.28 300 SER A C 1
ATOM 2379 O O . SER A 1 300 ? -26.734 -32.995 -46.046 1.00 32.28 300 SER A O 1
ATOM 2381 N N . GLY A 1 301 ? -27.996 -32.883 -44.181 1.00 30.81 301 GLY A N 1
ATOM 2382 C CA . GLY A 1 301 ? -27.292 -33.949 -43.459 1.00 30.81 301 GLY A CA 1
ATOM 2383 C C . GLY A 1 301 ? -27.433 -33.923 -41.931 1.00 30.81 301 GLY A C 1
ATOM 2384 O O . GLY A 1 301 ? -26.468 -33.651 -41.234 1.00 30.81 301 GLY A O 1
ATOM 2385 N N . GLN A 1 302 ? -28.623 -34.229 -41.407 1.00 31.56 302 GLN A N 1
ATOM 2386 C CA . GLN A 1 302 ? -28.775 -34.994 -40.153 1.00 31.56 302 GLN A CA 1
ATOM 2387 C C . GLN A 1 302 ? -28.996 -36.463 -40.567 1.00 31.56 302 GLN A C 1
ATOM 2389 O O . GLN A 1 302 ? -29.551 -36.662 -41.652 1.00 31.56 302 GLN A O 1
ATOM 2394 N N . PRO A 1 303 ? -28.583 -37.489 -39.790 1.00 44.34 303 PRO A N 1
ATOM 2395 C CA . PRO A 1 303 ? -29.100 -37.770 -38.436 1.00 44.34 303 PRO A CA 1
ATOM 2396 C C . PRO A 1 303 ? -27.980 -38.328 -37.502 1.00 44.34 303 PRO A C 1
ATOM 2398 O O . PRO A 1 303 ? -26.819 -38.285 -37.871 1.00 44.34 303 PRO A O 1
ATOM 2401 N N . THR A 1 304 ? -28.122 -38.785 -36.255 1.00 33.44 304 THR A N 1
ATOM 2402 C CA . THR A 1 304 ? -29.171 -39.513 -35.527 1.00 33.44 304 THR A CA 1
ATOM 2403 C C . THR A 1 304 ? -28.835 -39.484 -34.028 1.00 33.44 304 THR A C 1
ATOM 2405 O O . THR A 1 304 ? -27.682 -39.378 -33.618 1.00 33.44 304 THR A O 1
ATOM 2408 N N . ARG A 1 305 ? -29.880 -39.660 -33.226 1.00 34.09 305 ARG A N 1
ATOM 2409 C CA . ARG A 1 305 ? -29.940 -39.829 -31.771 1.00 34.09 305 ARG A CA 1
ATOM 2410 C C . ARG A 1 305 ? -29.581 -41.273 -31.374 1.00 34.09 305 ARG A C 1
ATOM 2412 O O . ARG A 1 305 ? -30.096 -42.188 -32.007 1.00 34.09 305 ARG A O 1
ATOM 2419 N N . ALA A 1 306 ? -28.838 -41.489 -30.284 1.00 32.59 306 ALA A N 1
ATOM 2420 C CA . ALA A 1 306 ? -28.934 -42.723 -29.493 1.00 32.59 306 ALA A CA 1
ATOM 2421 C C . ALA A 1 306 ? -28.444 -42.528 -28.047 1.00 32.59 306 ALA A C 1
ATOM 2423 O O . ALA A 1 306 ? -27.333 -42.089 -27.781 1.00 32.59 306 ALA A O 1
ATOM 2424 N N . SER A 1 307 ? -29.336 -42.880 -27.131 1.00 34.69 307 SER A N 1
ATOM 2425 C CA . SER A 1 307 ? -29.214 -42.982 -25.679 1.00 34.69 307 SER A CA 1
ATOM 2426 C C . SER A 1 307 ? -28.627 -44.324 -25.221 1.00 34.69 307 SER A C 1
ATOM 2428 O O . SER A 1 307 ? -28.938 -45.337 -25.845 1.00 34.69 307 SER A O 1
ATOM 2430 N N . ARG A 1 308 ? -27.921 -44.332 -24.078 1.00 34.19 308 ARG A N 1
ATOM 2431 C CA . ARG A 1 308 ? -27.760 -45.385 -23.028 1.00 34.19 308 ARG A CA 1
ATOM 2432 C C . ARG A 1 308 ? -26.659 -44.848 -22.084 1.00 34.19 308 ARG A C 1
ATOM 2434 O O . ARG A 1 308 ? -25.666 -44.356 -22.587 1.00 34.19 308 ARG A O 1
ATOM 2441 N N . GLY A 1 309 ? -26.752 -44.766 -20.756 1.00 29.25 309 GLY A N 1
ATOM 2442 C CA . GLY A 1 309 ? -27.424 -45.597 -19.757 1.00 29.25 309 GLY A CA 1
ATOM 2443 C C . GLY A 1 309 ? -26.354 -46.370 -18.964 1.00 29.25 309 GLY A C 1
ATOM 2444 O O . GLY A 1 309 ? -25.657 -47.151 -19.602 1.00 29.25 309 GLY A O 1
ATOM 2445 N N . SER A 1 310 ? -26.247 -46.127 -17.638 1.00 33.19 310 SER A N 1
ATOM 2446 C CA . SER A 1 310 ? -25.543 -46.848 -16.519 1.00 33.19 310 SER A CA 1
ATOM 2447 C C . SER A 1 310 ? -24.824 -45.802 -15.636 1.00 33.19 310 SER A C 1
ATOM 2449 O O . SER A 1 310 ? -23.997 -45.079 -16.171 1.00 33.19 310 SER A O 1
ATOM 2451 N N . ARG A 1 311 ? -25.149 -45.476 -14.370 1.00 33.62 311 ARG A N 1
ATOM 2452 C CA . ARG A 1 311 ? -25.364 -46.225 -13.102 1.00 33.62 311 ARG A CA 1
ATOM 2453 C C . ARG A 1 311 ? -24.164 -47.081 -12.658 1.00 33.62 311 ARG A C 1
ATOM 2455 O O . ARG A 1 311 ? -23.497 -47.637 -13.515 1.00 33.62 311 ARG A O 1
ATOM 2462 N N . TRP A 1 312 ? -24.003 -47.193 -11.326 1.00 35.47 312 TRP A N 1
ATOM 2463 C CA . TRP A 1 312 ? -22.868 -47.683 -10.500 1.00 35.47 312 TRP A CA 1
ATOM 2464 C C . TRP A 1 312 ? -21.825 -46.598 -10.160 1.00 35.47 312 TRP A C 1
ATOM 2466 O O . TRP A 1 312 ? -21.322 -45.944 -11.055 1.00 35.47 312 TRP A O 1
ATOM 2476 N N . GLY A 1 313 ? -21.441 -46.327 -8.911 1.00 31.89 313 GLY A N 1
ATOM 2477 C CA . GLY A 1 313 ? -21.842 -46.854 -7.608 1.00 31.89 313 GLY A CA 1
ATOM 2478 C C . GLY A 1 313 ? -21.019 -46.173 -6.501 1.00 31.89 313 GLY A C 1
ATOM 2479 O O . GLY A 1 313 ? -19.879 -45.779 -6.725 1.00 31.89 313 GLY A O 1
ATOM 2480 N N . LEU A 1 314 ? -21.624 -46.021 -5.320 1.00 34.50 314 LEU A N 1
ATOM 2481 C CA . LEU A 1 314 ? -20.968 -45.628 -4.071 1.00 34.50 314 LEU A CA 1
ATOM 2482 C C . LEU A 1 314 ? -19.776 -46.540 -3.746 1.00 34.50 314 LEU A C 1
ATOM 2484 O O . LEU A 1 314 ? -19.898 -47.757 -3.890 1.00 34.50 314 LEU A O 1
ATOM 2488 N N . ARG A 1 315 ? -18.715 -45.975 -3.156 1.00 36.84 315 ARG A N 1
ATOM 2489 C CA . ARG A 1 315 ? -18.006 -46.591 -2.022 1.00 36.84 315 ARG A CA 1
ATOM 2490 C C . ARG A 1 315 ? -17.219 -45.552 -1.224 1.00 36.84 315 ARG A C 1
ATOM 2492 O O . ARG A 1 315 ? -16.283 -44.932 -1.711 1.00 36.84 315 ARG A O 1
ATOM 2499 N N . SER A 1 316 ? -17.669 -45.405 0.012 1.00 37.84 316 SER A N 1
ATOM 2500 C CA . SER A 1 316 ? -16.947 -44.958 1.194 1.00 37.84 316 SER A CA 1
ATOM 2501 C C . SER A 1 316 ? -15.827 -45.939 1.580 1.00 37.84 316 SER A C 1
ATOM 2503 O O . SER A 1 316 ? -15.898 -47.129 1.266 1.00 37.84 316 SER A O 1
ATOM 2505 N N . GLY A 1 317 ? -14.830 -45.438 2.311 1.00 33.62 317 GLY A N 1
ATOM 2506 C CA . GLY A 1 317 ? -13.791 -46.217 3.000 1.00 33.62 317 GLY A CA 1
ATOM 2507 C C . GLY A 1 317 ? -12.568 -45.332 3.256 1.00 33.62 317 GLY A C 1
ATOM 2508 O O . GLY A 1 317 ? -11.835 -45.033 2.326 1.00 33.62 317 GLY A O 1
ATOM 2509 N N . ASN A 1 318 ? -12.503 -44.671 4.411 1.00 36.16 318 ASN A N 1
ATOM 2510 C CA . ASN A 1 318 ? -11.841 -45.118 5.649 1.00 36.16 318 ASN A CA 1
ATOM 2511 C C . ASN A 1 318 ? -10.332 -44.807 5.693 1.00 36.16 318 ASN A C 1
ATOM 2513 O O . ASN A 1 318 ? -9.531 -45.443 5.018 1.00 36.16 318 ASN A O 1
ATOM 2517 N N . LEU A 1 319 ? -10.004 -43.859 6.581 1.00 38.28 319 LEU A N 1
ATOM 2518 C CA . LEU A 1 319 ? -8.761 -43.755 7.364 1.00 38.28 319 LEU A CA 1
ATOM 2519 C C . LEU A 1 319 ? -8.477 -45.084 8.103 1.00 38.28 319 LEU A C 1
ATOM 2521 O O . LEU A 1 319 ? -9.429 -45.831 8.367 1.00 38.28 319 LEU A O 1
ATOM 2525 N N . PRO A 1 320 ? -7.210 -45.419 8.415 1.00 61.19 320 PRO A N 1
ATOM 2526 C CA . PRO A 1 320 ? -6.500 -44.932 9.621 1.00 61.19 320 PRO A CA 1
ATOM 2527 C C . PRO A 1 320 ? -4.998 -44.648 9.326 1.00 61.19 320 PRO A C 1
ATOM 2529 O O . PRO A 1 320 ? -4.552 -44.902 8.212 1.00 61.19 320 PRO A O 1
ATOM 2532 N N . ALA A 1 321 ? -4.139 -44.102 10.190 1.00 47.88 321 ALA A N 1
ATOM 2533 C CA . ALA A 1 321 ? -4.087 -43.912 11.639 1.00 47.88 321 ALA A CA 1
ATOM 2534 C C . ALA A 1 321 ? -3.309 -42.622 11.962 1.00 47.88 321 ALA A C 1
ATOM 2536 O O . ALA A 1 321 ? -2.541 -42.177 11.076 1.00 47.88 321 ALA A O 1
#

Organism: NCBI:txid1450535

Secondary structure (DSSP, 8-state):
-PPPPPS-SEEEEEEEEEEETTSPPB--EEEEEEEETTEEEEEEEETTT-SEEEEEEEEEEE-SS-TTEEEEE-SEETT--TT-EEEEEEEE-TTS-EEEEEEEE-TTSTT--EEEEEEEEEEPPPPPBTTBTS-EEEEEEEPPPPPPTT-EEEEEEEEEEEETTEEEEEEEEEEEE--TT-SS-EEEEEEEEEEEEEEEETTEEEEEEEESSS-PPPGGG----S--TT-EEEETTEEEEEEEEEE-----SSHHHHHHHHHHHHHHHS--------PPPPP-----PPPPPP---------------------------

pLDDT: mean 80.69, std 24.59, range [29.25, 98.81]

=== Feature glossary ===
Feature key, reading from the visual/contextual features back to the raw sequence:

Rendered structure images. Six rendered views show the 3D structure from the faces of a cube — i.e. along ±x, ±y, ±z. Rendering representation is drawn randomly per protein from cartoon (secondary-structure ribbons), sticks (backbone bonds), or molecular surface; coloring is either N→C rainbow (blue at the N-terminus through red at the C-terminus) or one color per chain.

Contact-map, Ramachandran, and PAE plots. The contact map is a binary N×N matrix image: pixel (i, j) is dark where Cα_i and Cα_j are within 8 Å and |i−j|>4. Because the |i−j|>4 filter removes local helical contacts, off-diagonal stripes parallel to the main diagonal indicate parallel β-sheets; stripes perpendicular to it indicate antiparallel β-sheets. The Ramachandran plot scatters every residue's (φ, ψ) pair against the sterically allowed regions. The PAE heatmap renders the predicted-aligned-error matrix.

InterPro / GO / CATH / organism. Database cross-references. InterPro integrates a dozen domain/family signature databases into unified entries with residue-range hits. GO terms attach function/process/location labels with evidence codes. CATH codes position the fold in a four-level structural taxonomy. Organism is the NCBI-taxonomy species name.

Nearest PDB structures. The Foldseek neighbor list gives the closest experimentally determined structures in the PDB, ranked by structural alignment. TM-score near 1 means near-identical fold; near 0.3 means only rough topology match. This is how one finds what a novel AlphaFold prediction most resembles in the solved-structure universe.

Predicted aligned error. PAE(i, j) answers: if I align the predicted and true structures on residue i, how far off (in Å) do I expect residue j to be? A block-diagonal PAE matrix with low values on the blocks and high values off-diagonal is the signature of a multi-domain protein with confidently predicted domains but uncertain inter-domain orientation.

Solvent-accessible surface area. Accessible surface area quantifies burial. A residue with SASA near zero is packed into the hydrophobic core; one with SASA >100 Å² sits on the surface. Computed here via the Shrake–Rupley numerical algorithm with a 1.4 Å probe.

B-factor. B-factor (Debye–Waller factor) reflects atomic displacement in the crystal lattice. It is an experimental observable (units Å²), not a prediction; low values mean the atom is pinned down, high values mean it moves or is heterogeneous across the crystal.

pLDDT. For AlphaFold models, the B-factor field carries pL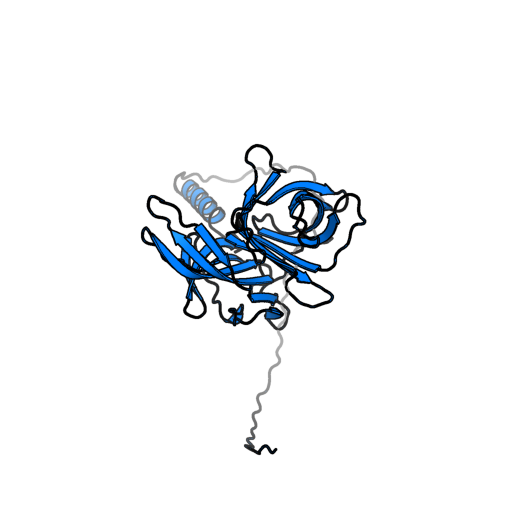DDT — the model's own estimate of local accuracy on a 0–100 scale. Regions with pLDDT<50 should be treated as essentially unmodeled; they often correspond to intrinsically disordered segments.

Backbone torsions (φ/ψ). φ (phi) and ψ (psi) are the two rotatable backbone dihedrals per residue: φ is the C(i-1)–N–Cα–C torsion, ψ is the N–Cα–C–N(i+1)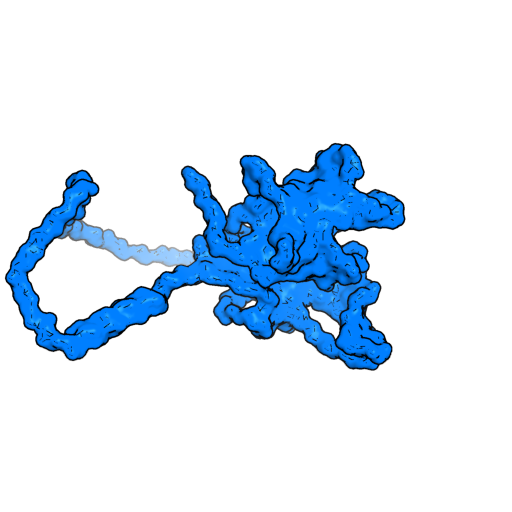 torsion, both in degrees on (−180°, 180°]. α-helical residues cluster near (−60°, −45°); β-strand residues near (−120°, +130°). A Ramachandran plot is simply a scatter of (φ, ψ) for every residue.

Radius of gyration, Cα contacts, bounding box. Radius of gyration (Rg) is the root-mean-square distance of Cα atoms from their centroid — a single number for overall size and compactness. A globular domain of N residues has Rg ≈ 2.2·N^0.38 Å; an extended or disordered chain has a much larger Rg. The Cα contact count is the number of residue pairs whose Cα atoms are within 8 Å and are more than four positions apart in sequence — a standard proxy for tertiary packing density. The bounding box is the smallest axis-aligned box enclosing all Cα atoms.

Secondary structure (3-state, P-SEA). Three-state secondary structure (P-SEA) collapses the eight DSSP classes into helix (a), strand (b), and coil (c). P-SEA assigns these from Cα geometry alone — distances and angles — without requiring backbone oxygens, so it works on any Cα trace.

Secondary structure (8-state, DSSP). DSSP 8-state secondary structure assigns each residue one of H (α-helix), G (3₁₀-helix), I (π-helix), E (extended β-strand), B (isolated β-bridge), T (hydrogen-bonded turn), S (bend), or '-' (coil). The assignment is computed from backbone hydrogen-bond geometry via the Kabsch–Sander algorithm.

Foldseek 3Di. A 3Di character summarizes, for each residue, the relative orientation of the Cα frame of its nearest spatial neighbor. Because it encodes fold topology rather than chemistry, 3Di alignments detect remote structural similarity that sequence alignment misses.

mmCIF coordinates. The mmCIF block holds the 3D Cartesian coordinates of each backbone atom (N, Cα, C, O) in ångströms. mmCIF is the PDB's canonical archive format — a tagged-loop text representation of the atomic model.

Sequence. Sequence gives the chain of amino acids in standard one-letter code (A=alanine, C=cysteine, …, Y=tyrosine), read N→C. It is the only feature that is directly encoded by the gene; all structural features are derived from the folded form of this sequence.